Protein AF-A0A1F8PZ12-F1 (afdb_monomer_lite)

pLDDT: mean 85.6, std 15.32, range [39.22, 98.19]

Radius of gyration: 43.21 Å; chains: 1; bounding box: 75×28×135 Å

Foldseek 3Di:
DDKDFPAKWFWWWADPVQRDIDTLLDQADPPPRHGNDPPIDTAHDLATDGDPDPVVRVQLVLFWWWQAPPPRDTGGRPDQADPPPRDGRPPTDTFDWFDFRWFDDNDDFDWDADPPPRDIDGPPRQADPPPRDGPDDDDDDDDDDDDDDDDDDDDDDDDDDDDDCPPVVVVVVVVVVVVVVVVPPDDDDDDDDPDDDDDDDDDPDDFDWDKDKAFPVPDDPQKAWDDWDKDQPDKAQDDDPQWDKDKDGWTWIGSNSSMTTTMIRIIIRHITIITMITDTD

Structure (mmCIF, N/CA/C/O backbone):
data_AF-A0A1F8PZ12-F1
#
_entry.id   AF-A0A1F8PZ12-F1
#
loop_
_atom_site.group_PDB
_atom_site.id
_atom_site.type_symbol
_atom_site.label_atom_id
_atom_site.label_alt_id
_atom_site.label_comp_id
_atom_site.label_asym_id
_atom_site.label_entity_id
_atom_site.label_seq_id
_atom_site.pdbx_PDB_ins_code
_atom_site.Cartn_x
_atom_site.Cartn_y
_atom_site.Cartn_z
_atom_site.occupancy
_atom_site.B_iso_or_equiv
_atom_site.auth_seq_id
_atom_site.auth_comp_id
_atom_site.auth_asym_id
_atom_site.auth_atom_id
_atom_site.pdbx_PDB_model_num
ATOM 1 N N . MET A 1 1 ? 11.416 -8.643 -3.155 1.00 72.38 1 MET A N 1
ATOM 2 C CA . MET A 1 1 ? 11.282 -7.179 -3.280 1.00 72.38 1 MET A CA 1
ATOM 3 C C . MET A 1 1 ? 11.200 -6.597 -1.881 1.00 72.38 1 MET A C 1
ATOM 5 O O . MET A 1 1 ? 10.359 -7.069 -1.114 1.00 72.38 1 MET A O 1
ATOM 9 N N . PRO A 1 2 ? 12.067 -5.643 -1.515 1.00 88.12 2 PRO A N 1
ATOM 10 C CA . PRO A 1 2 ? 11.990 -4.951 -0.235 1.00 88.12 2 PRO A CA 1
ATOM 11 C C . PRO A 1 2 ? 10.654 -4.225 -0.080 1.00 88.12 2 PRO A C 1
ATOM 13 O O . PRO A 1 2 ? 10.160 -3.582 -1.010 1.00 88.12 2 PRO A O 1
ATOM 16 N N . LYS A 1 3 ? 10.095 -4.329 1.127 1.00 92.06 3 LYS A N 1
ATOM 17 C CA . LYS A 1 3 ? 8.880 -3.622 1.529 1.00 92.06 3 LYS A CA 1
ATOM 18 C C . LYS A 1 3 ? 9.246 -2.268 2.110 1.00 92.06 3 LYS A C 1
ATOM 20 O O . LYS A 1 3 ? 10.041 -2.188 3.043 1.00 92.06 3 LYS A O 1
ATOM 25 N N . GLU A 1 4 ? 8.631 -1.222 1.586 1.00 94.25 4 GLU A N 1
ATOM 26 C CA . GLU A 1 4 ? 8.730 0.134 2.110 1.00 94.25 4 GLU A CA 1
ATOM 27 C C . GLU A 1 4 ? 7.395 0.550 2.723 1.00 94.25 4 GLU A C 1
ATOM 29 O O . GLU A 1 4 ? 6.357 0.503 2.061 1.00 94.25 4 GLU A O 1
ATOM 34 N N . THR A 1 5 ? 7.427 0.990 3.978 1.00 96.88 5 THR A N 1
ATOM 35 C CA . THR A 1 5 ? 6.255 1.529 4.671 1.00 96.88 5 THR A CA 1
ATOM 36 C C . THR A 1 5 ? 6.036 2.987 4.276 1.00 96.88 5 THR A C 1
ATOM 38 O O . THR A 1 5 ? 6.878 3.845 4.535 1.00 96.88 5 THR A O 1
ATOM 41 N N . LEU A 1 6 ? 4.870 3.285 3.704 1.00 96.75 6 LEU A N 1
ATOM 42 C CA . LEU A 1 6 ? 4.424 4.644 3.386 1.00 96.75 6 LEU A CA 1
ATOM 43 C C . LEU A 1 6 ? 3.709 5.324 4.560 1.00 96.75 6 LEU A C 1
ATOM 45 O O . LEU A 1 6 ? 3.642 6.549 4.620 1.00 96.75 6 LEU A O 1
ATOM 49 N N . GLY A 1 7 ? 3.159 4.541 5.488 1.00 97.31 7 GLY A N 1
ATOM 50 C CA . GLY A 1 7 ? 2.482 5.044 6.678 1.00 97.31 7 GLY A CA 1
ATOM 51 C C . GLY A 1 7 ? 1.410 4.084 7.173 1.00 97.31 7 GLY A C 1
ATOM 52 O O . GLY A 1 7 ? 1.458 2.890 6.893 1.00 97.31 7 GLY A O 1
ATOM 53 N N . TYR A 1 8 ? 0.430 4.611 7.903 1.00 97.88 8 TYR A N 1
ATOM 54 C CA . TYR A 1 8 ? -0.673 3.826 8.458 1.00 97.88 8 TYR A CA 1
ATOM 55 C C . TYR A 1 8 ? -2.006 4.498 8.159 1.00 97.88 8 TYR A C 1
ATOM 57 O O . TYR A 1 8 ? -2.085 5.724 8.103 1.00 97.88 8 TYR A O 1
ATOM 65 N N . ILE A 1 9 ? -3.061 3.702 8.009 1.00 97.19 9 ILE A N 1
ATOM 66 C CA . ILE A 1 9 ? -4.441 4.183 7.879 1.00 97.19 9 ILE A CA 1
ATOM 67 C C . ILE A 1 9 ? -5.343 3.525 8.919 1.00 97.19 9 ILE A C 1
ATOM 69 O O . ILE A 1 9 ? -5.036 2.458 9.455 1.00 97.19 9 ILE A O 1
ATOM 73 N N . LYS A 1 10 ? -6.502 4.134 9.173 1.00 96.88 10 LYS A N 1
ATOM 74 C CA . LYS A 1 10 ? -7.595 3.470 9.891 1.00 96.88 10 LYS A CA 1
ATOM 75 C C . LYS A 1 10 ? -8.374 2.600 8.918 1.00 96.88 10 LYS A C 1
ATOM 77 O O . LYS A 1 10 ? -8.811 3.080 7.875 1.00 96.88 10 LYS A O 1
ATOM 82 N N . LEU A 1 11 ? -8.576 1.341 9.280 1.00 96.50 11 LEU A N 1
ATOM 83 C CA . LEU A 1 11 ? -9.565 0.499 8.619 1.00 96.50 11 LEU A CA 1
ATOM 84 C C . LEU A 1 11 ? -10.964 0.836 9.142 1.00 96.50 11 LEU A C 1
ATOM 86 O O . LEU A 1 11 ? -11.128 1.659 10.043 1.00 96.50 11 LEU A O 1
ATOM 90 N N . GLU A 1 12 ? -11.983 0.190 8.592 1.00 95.38 12 GLU A N 1
ATOM 91 C CA . GLU A 1 12 ? -13.358 0.257 9.077 1.00 95.38 12 GLU A CA 1
ATOM 92 C C . GLU A 1 12 ? -13.902 -1.146 9.360 1.00 95.38 12 GLU A C 1
ATOM 94 O O . GLU A 1 12 ? -13.388 -2.144 8.865 1.00 95.38 12 GLU A O 1
ATOM 99 N N . TRP A 1 13 ? -14.956 -1.239 10.164 1.00 94.38 13 TRP A N 1
ATOM 100 C CA . TRP A 1 13 ? -15.718 -2.472 10.344 1.00 94.38 13 TRP A CA 1
ATOM 101 C C . TRP A 1 13 ? -17.215 -2.193 10.310 1.00 94.38 13 TRP A C 1
ATOM 103 O O . TRP A 1 13 ? -17.709 -1.201 10.858 1.00 94.38 13 TRP A O 1
ATOM 113 N N . SER A 1 14 ? -17.952 -3.106 9.691 1.00 93.25 14 SER A N 1
ATOM 114 C CA . SER A 1 14 ? -19.403 -3.022 9.564 1.00 93.25 14 SER A CA 1
ATOM 115 C C . SER A 1 14 ? -20.089 -3.648 10.781 1.00 93.25 14 SER A C 1
ATOM 117 O O . SER A 1 14 ? -19.910 -4.828 11.077 1.00 93.25 14 SER A O 1
ATOM 119 N N . CYS A 1 15 ? -20.901 -2.872 11.505 1.00 93.38 15 CYS A N 1
ATOM 120 C CA . CYS A 1 15 ? -21.646 -3.388 12.652 1.00 93.38 15 CYS A CA 1
ATOM 121 C C . CYS A 1 15 ? -22.740 -4.362 12.188 1.00 93.38 15 CYS A C 1
ATOM 123 O O . CYS A 1 15 ? -23.658 -3.932 11.488 1.00 93.38 15 CYS A O 1
ATOM 125 N N . PRO A 1 16 ? -22.746 -5.636 12.623 1.00 92.25 16 PRO A N 1
ATOM 126 C CA . PRO A 1 16 ? -23.754 -6.595 12.165 1.00 92.25 16 PRO A CA 1
ATOM 127 C C . PRO A 1 16 ? -25.163 -6.283 12.685 1.00 92.25 16 PRO A C 1
ATOM 129 O O . PRO A 1 16 ? -26.144 -6.734 12.104 1.00 92.25 16 PRO A O 1
ATOM 132 N N . LYS A 1 17 ? -25.285 -5.496 13.765 1.00 92.56 17 LYS A N 1
ATOM 133 C CA . LYS A 1 17 ? -26.582 -5.145 14.360 1.00 92.56 17 LYS A CA 1
ATOM 134 C C . LYS A 1 17 ? -27.318 -4.065 13.568 1.00 92.56 17 LYS A C 1
ATOM 136 O O . LYS A 1 17 ? -28.526 -4.163 13.384 1.00 92.56 17 LYS A O 1
ATOM 141 N N . CYS A 1 18 ? -26.617 -3.015 13.136 1.00 90.06 18 CYS A N 1
ATOM 142 C CA . CYS A 1 18 ? -27.244 -1.854 12.492 1.00 90.06 18 CYS A CA 1
ATOM 143 C C . CYS A 1 18 ? -26.689 -1.521 11.101 1.00 90.06 18 CYS A C 1
ATOM 145 O O . CYS A 1 18 ? -27.257 -0.669 10.421 1.00 90.06 18 CYS A O 1
ATOM 147 N N . GLY A 1 19 ? -25.626 -2.186 10.646 1.00 87.81 19 GLY A N 1
ATOM 148 C CA . GLY A 1 19 ? -24.985 -1.966 9.345 1.00 87.81 19 GLY A CA 1
ATOM 149 C C . GLY A 1 19 ? -24.128 -0.701 9.250 1.00 87.81 19 GLY A C 1
ATOM 150 O O . GLY A 1 19 ? -23.630 -0.398 8.172 1.00 87.81 19 GLY A O 1
ATOM 151 N N . THR A 1 20 ? -23.964 0.052 10.341 1.00 90.06 20 THR A N 1
ATOM 152 C CA . THR A 1 20 ? -23.092 1.235 10.370 1.00 90.06 20 THR A CA 1
ATOM 153 C C . THR A 1 20 ? -21.633 0.806 10.270 1.00 90.06 20 THR A C 1
ATOM 155 O O . THR A 1 20 ? -21.211 -0.059 11.041 1.00 90.06 20 THR A O 1
ATOM 158 N N . ARG A 1 21 ? -20.867 1.429 9.368 1.00 91.62 21 ARG A N 1
ATOM 159 C CA . ARG A 1 21 ? -19.405 1.306 9.340 1.00 91.62 21 ARG A CA 1
ATOM 160 C C . ARG A 1 21 ? -18.803 2.187 10.427 1.00 91.62 21 ARG A C 1
ATOM 162 O O . ARG A 1 21 ? -19.224 3.328 10.603 1.00 91.62 21 ARG A O 1
ATOM 169 N N . ASN A 1 22 ? -17.867 1.642 11.187 1.00 94.06 22 ASN A N 1
ATOM 170 C CA . ASN A 1 22 ? -17.195 2.338 12.279 1.00 94.06 22 ASN A CA 1
ATOM 171 C C . ASN A 1 22 ? -15.686 2.282 12.040 1.00 94.06 22 ASN A C 1
ATOM 173 O O . ASN A 1 22 ? -15.220 1.311 11.440 1.00 94.06 22 ASN A O 1
ATOM 177 N N . PRO A 1 23 ? -14.913 3.257 12.542 1.00 95.75 23 PRO A N 1
ATOM 178 C CA . PRO A 1 23 ? -13.461 3.175 12.496 1.00 95.75 23 PRO A CA 1
ATOM 179 C C . PRO A 1 23 ? -12.959 1.894 13.176 1.00 95.75 23 PRO A C 1
ATOM 181 O O . PRO A 1 23 ? -13.462 1.488 14.221 1.00 95.75 23 PRO A O 1
ATOM 184 N N . GLY A 1 24 ? -11.947 1.260 12.595 1.00 95.31 24 GLY A N 1
ATOM 185 C CA . GLY A 1 24 ? -11.330 0.015 13.054 1.00 95.31 24 GLY A CA 1
ATOM 186 C C . GLY A 1 24 ? -10.911 0.011 14.531 1.00 9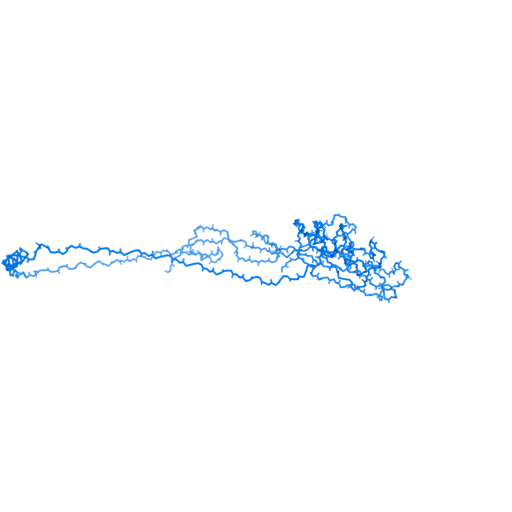5.31 24 GLY A C 1
ATOM 187 O O . GLY A 1 24 ? -11.182 -0.977 15.227 1.00 95.31 24 GLY A O 1
ATOM 188 N N . PRO A 1 25 ? -10.295 1.096 15.042 1.00 95.31 25 PRO A N 1
ATOM 189 C CA . PRO A 1 25 ? -9.904 1.192 16.448 1.00 95.31 25 PRO A CA 1
ATOM 190 C C . PRO A 1 25 ? -11.090 1.253 17.422 1.00 95.31 25 PRO A C 1
ATOM 192 O O . PRO A 1 25 ? -10.926 0.953 18.606 1.00 95.31 25 PRO A O 1
ATOM 195 N N . GLU A 1 26 ? -12.285 1.617 16.943 1.00 95.25 26 GLU A N 1
ATOM 196 C CA . GLU A 1 26 ? -13.486 1.662 17.772 1.00 95.25 26 GLU A CA 1
ATOM 197 C C . GLU A 1 26 ? -13.994 0.253 18.064 1.00 95.25 26 GLU A C 1
ATOM 199 O O . GLU A 1 26 ? -14.250 -0.550 17.167 1.00 95.25 26 GLU A O 1
ATOM 204 N N . LYS A 1 27 ? -14.183 -0.034 19.351 1.00 93.75 27 LYS A N 1
ATOM 205 C CA . LYS A 1 27 ? -14.627 -1.346 19.856 1.00 93.75 27 LYS A CA 1
ATOM 206 C C . LYS A 1 27 ? -16.133 -1.410 20.085 1.00 93.75 27 LYS A C 1
ATOM 208 O O . LYS A 1 27 ? -16.657 -2.452 20.468 1.00 93.75 27 LYS A O 1
ATOM 213 N N . THR A 1 28 ? -16.818 -0.297 19.857 1.00 95.00 28 THR A N 1
ATOM 214 C CA . THR A 1 28 ? -18.257 -0.141 20.029 1.00 95.00 28 THR A CA 1
ATOM 215 C C . THR A 1 28 ? -18.797 0.597 18.819 1.00 95.00 28 THR A C 1
ATOM 217 O O . THR A 1 28 ? -18.175 1.528 18.315 1.00 95.00 28 THR A O 1
ATOM 220 N N . CYS A 1 29 ? -19.961 0.183 18.331 1.00 95.88 29 CYS A N 1
ATOM 221 C CA . CYS A 1 29 ? -20.614 0.877 17.238 1.00 95.88 29 CYS A CA 1
ATOM 222 C C . CYS A 1 29 ? -21.040 2.280 17.685 1.00 95.88 29 CYS A C 1
ATOM 224 O O . CYS A 1 29 ? -21.844 2.420 18.607 1.00 95.88 29 CYS A O 1
ATOM 226 N N . LEU A 1 30 ? -20.572 3.302 16.969 1.00 95.75 30 LEU A N 1
ATOM 227 C CA . LEU A 1 30 ? -20.842 4.711 17.266 1.00 95.75 30 LEU A CA 1
ATOM 228 C C . LEU A 1 30 ? -22.314 5.099 17.053 1.00 95.75 30 LEU A C 1
ATOM 230 O O . LEU A 1 30 ? -22.762 6.117 17.567 1.00 95.75 30 LEU A O 1
ATOM 234 N N . SER A 1 31 ? -23.079 4.293 16.309 1.00 94.25 31 SER A N 1
ATOM 235 C CA . SER A 1 31 ? -24.493 4.563 16.029 1.00 94.25 31 SER A CA 1
ATOM 236 C C . SER A 1 31 ? -25.456 3.854 16.983 1.00 94.25 31 SER A C 1
ATOM 238 O O . SER A 1 31 ? -26.424 4.466 17.421 1.00 94.25 31 SER A O 1
ATOM 240 N N . CYS A 1 32 ? -25.225 2.577 17.311 1.00 95.12 32 CYS A N 1
ATOM 241 C CA . CYS A 1 32 ? -26.174 1.786 18.110 1.00 95.12 32 CYS A CA 1
ATOM 242 C C . CYS A 1 32 ? -25.639 1.318 19.471 1.00 95.12 32 CYS A C 1
ATOM 244 O O . CYS A 1 32 ? -26.352 0.617 20.191 1.00 95.12 32 CYS A O 1
ATOM 246 N N . GLY A 1 33 ? -24.385 1.637 19.806 1.00 95.12 33 GLY A N 1
ATOM 247 C CA . GLY A 1 33 ? -23.752 1.262 21.073 1.00 95.12 33 GLY A CA 1
ATOM 248 C C . GLY A 1 33 ? -23.451 -0.232 21.229 1.00 95.12 33 GLY A C 1
ATOM 249 O O . GLY A 1 33 ? -23.001 -0.653 22.290 1.00 95.12 33 GLY A O 1
ATOM 250 N N . ALA A 1 34 ? -23.704 -1.058 20.207 1.00 94.00 34 ALA A N 1
ATOM 251 C CA . ALA A 1 34 ? -23.389 -2.481 20.271 1.00 94.00 34 ALA A CA 1
ATOM 252 C C . ALA A 1 34 ? -21.867 -2.704 20.291 1.00 94.00 34 ALA A C 1
ATOM 254 O O . ALA A 1 34 ? -21.164 -2.046 19.516 1.00 94.00 34 ALA A O 1
ATOM 255 N N . PRO A 1 35 ? -21.352 -3.633 21.115 1.00 92.50 35 PRO A N 1
ATOM 256 C CA . PRO A 1 35 ? -19.938 -3.978 21.094 1.00 92.50 35 PRO A CA 1
ATOM 257 C C . PRO A 1 35 ? -19.559 -4.590 19.742 1.00 92.50 35 PRO A C 1
ATOM 259 O O . PRO A 1 35 ? -20.378 -5.231 19.077 1.00 92.50 35 PRO A O 1
ATOM 262 N N . GLN A 1 36 ? -18.312 -4.386 19.338 1.00 92.69 36 GLN A N 1
ATOM 263 C CA . GLN A 1 36 ? -17.732 -5.023 18.168 1.00 92.69 36 GLN A CA 1
ATOM 264 C C . GLN A 1 36 ? -17.620 -6.541 18.413 1.00 92.69 36 GLN A C 1
ATOM 266 O O . GLN A 1 36 ? -17.003 -6.946 19.399 1.00 92.69 36 GLN A O 1
ATOM 271 N N . PRO A 1 37 ? -18.196 -7.388 17.541 1.00 88.38 37 PRO A N 1
ATOM 272 C CA . PRO A 1 37 ? -18.003 -8.834 17.609 1.00 88.38 37 PRO A CA 1
ATOM 273 C C . PRO A 1 37 ? -16.538 -9.243 17.436 1.00 88.38 37 PRO A C 1
ATOM 275 O O . PRO A 1 37 ? -15.767 -8.574 16.753 1.00 88.38 37 PRO A O 1
ATOM 278 N N . GLU A 1 38 ? -16.174 -10.399 17.982 1.00 84.38 38 GLU A N 1
ATOM 279 C CA . GLU A 1 38 ? -14.816 -10.945 17.881 1.00 84.38 38 GLU A CA 1
ATOM 280 C C . GLU A 1 38 ? -14.395 -11.237 16.432 1.00 84.38 38 GLU A C 1
ATOM 282 O O . GLU A 1 38 ? -13.263 -10.977 16.041 1.00 84.38 38 GLU A O 1
ATOM 287 N N . ASN A 1 39 ? -15.318 -11.688 15.589 1.00 84.75 39 ASN A N 1
ATOM 288 C CA . ASN A 1 39 ? -15.042 -12.142 14.226 1.00 84.75 39 ASN A CA 1
ATOM 289 C C . ASN A 1 39 ? -15.316 -11.090 13.138 1.00 84.75 39 ASN A C 1
ATOM 291 O O . ASN A 1 39 ? -15.521 -11.451 11.978 1.00 84.75 39 ASN A O 1
ATOM 295 N N . VAL A 1 40 ? -15.368 -9.796 13.477 1.00 89.38 40 VAL A N 1
ATOM 296 C CA . VAL A 1 40 ? -15.476 -8.771 12.429 1.00 89.38 40 VAL A CA 1
ATOM 297 C C . VAL A 1 40 ? -14.231 -8.776 11.555 1.00 89.38 40 VAL A C 1
ATOM 299 O O . VAL A 1 40 ? -13.112 -8.905 12.053 1.00 89.38 40 VAL A O 1
ATOM 302 N N . VAL A 1 41 ? -14.435 -8.603 10.255 1.00 91.50 41 VAL A N 1
ATOM 303 C CA . VAL A 1 41 ? -13.360 -8.390 9.289 1.00 91.50 41 VAL A CA 1
ATOM 304 C C . VAL A 1 41 ? -13.169 -6.887 9.140 1.00 91.50 41 VAL A C 1
ATOM 306 O O . VAL A 1 41 ? -14.152 -6.154 9.006 1.00 91.50 41 VAL A O 1
ATOM 309 N N . PHE A 1 42 ? -11.921 -6.427 9.191 1.00 95.19 42 PHE A N 1
ATOM 310 C CA . PHE A 1 42 ? -11.616 -5.045 8.861 1.00 95.19 42 PHE A CA 1
ATOM 311 C C . PHE A 1 42 ? -11.604 -4.850 7.347 1.00 95.19 42 PHE A C 1
ATOM 313 O O . PHE A 1 42 ? -11.116 -5.677 6.580 1.00 95.19 42 PHE A O 1
ATOM 320 N N . GLU A 1 43 ? -12.174 -3.737 6.926 1.00 93.44 43 GLU A N 1
ATOM 321 C CA . GLU A 1 43 ? -12.399 -3.372 5.539 1.00 93.44 43 GLU A CA 1
ATOM 322 C C . GLU A 1 43 ? -11.690 -2.048 5.251 1.00 93.44 43 GLU A C 1
ATOM 324 O O . GLU A 1 43 ? -11.520 -1.212 6.143 1.00 93.44 43 GLU A O 1
ATOM 329 N N . GLN A 1 44 ? -11.322 -1.807 3.991 1.00 91.25 44 GLN A N 1
ATOM 330 C CA . GLN A 1 44 ? -10.783 -0.503 3.613 1.00 91.25 44 GLN A CA 1
ATOM 331 C C . GLN A 1 44 ? -11.832 0.606 3.823 1.00 91.25 44 GLN A C 1
ATOM 333 O O . GLN A 1 44 ? -13.022 0.408 3.523 1.00 91.25 44 GLN A O 1
ATOM 338 N N . PRO A 1 45 ? -11.425 1.784 4.324 1.00 90.75 45 PRO A N 1
ATOM 339 C CA . PRO A 1 45 ? -12.309 2.936 4.367 1.00 90.75 45 PRO A CA 1
ATOM 340 C C . PRO A 1 45 ? -12.620 3.403 2.941 1.00 90.75 45 PRO A C 1
ATOM 342 O O . PRO A 1 45 ? -11.872 3.130 2.002 1.00 90.75 45 PRO A O 1
ATOM 345 N N . GLY A 1 46 ? -13.733 4.122 2.770 1.00 84.62 46 GLY A N 1
ATOM 346 C CA . GLY A 1 46 ? -14.062 4.702 1.462 1.00 84.62 46 GLY A CA 1
ATOM 347 C C . GLY A 1 46 ? -12.985 5.686 0.994 1.00 84.62 46 GLY A C 1
ATOM 348 O O . GLY A 1 46 ? -12.586 5.657 -0.165 1.00 84.62 46 GLY A O 1
ATOM 349 N N . GLN A 1 47 ? -12.485 6.509 1.918 1.00 87.75 47 GLN A N 1
ATOM 350 C CA . GLN A 1 47 ? -11.361 7.413 1.707 1.00 87.75 47 GLN A CA 1
ATOM 351 C C . GLN A 1 47 ? -10.181 6.961 2.566 1.00 87.75 47 GLN A C 1
ATOM 353 O O . GLN A 1 47 ? -10.301 6.859 3.786 1.00 87.75 47 GLN A O 1
ATOM 358 N N . GLN A 1 48 ? -9.040 6.709 1.932 1.00 91.94 48 GLN A N 1
ATOM 359 C CA . GLN A 1 48 ? -7.833 6.256 2.613 1.00 91.94 48 GLN A CA 1
ATOM 360 C C . GLN A 1 48 ? -6.950 7.471 2.897 1.00 91.94 48 GLN A C 1
ATOM 362 O O . GLN A 1 48 ? -6.439 8.106 1.978 1.00 91.94 48 GLN A O 1
ATOM 367 N N . VAL A 1 49 ? -6.826 7.829 4.174 1.00 93.25 49 VAL A N 1
ATOM 368 C CA . VAL A 1 49 ? -6.037 8.980 4.628 1.00 93.25 49 VAL A CA 1
ATOM 369 C C . VAL A 1 49 ? -4.951 8.471 5.558 1.00 93.25 49 VAL A C 1
ATOM 371 O O . VAL A 1 49 ? -5.259 7.775 6.529 1.00 93.25 49 VAL A O 1
ATOM 374 N N . LEU A 1 50 ? -3.697 8.809 5.248 1.00 96.50 50 LEU A N 1
ATOM 375 C CA . LEU A 1 50 ? -2.569 8.505 6.123 1.00 96.50 50 LEU A CA 1
ATOM 376 C C . LEU A 1 50 ? -2.741 9.224 7.458 1.00 96.50 50 LEU A C 1
ATOM 378 O O . LEU A 1 50 ? -3.115 10.393 7.521 1.00 96.50 50 LEU A O 1
ATOM 382 N N . ILE A 1 51 ? -2.474 8.496 8.530 1.00 96.75 51 ILE A N 1
ATOM 383 C CA . ILE A 1 51 ? -2.509 9.013 9.888 1.00 96.75 51 ILE A CA 1
ATOM 384 C C . ILE A 1 51 ? -1.291 9.910 10.096 1.00 96.75 51 ILE A C 1
ATOM 386 O O . ILE A 1 51 ? -0.160 9.480 9.891 1.00 96.75 51 ILE A O 1
ATOM 390 N N . GLU A 1 52 ? -1.533 11.133 10.559 1.00 97.00 52 GLU A N 1
ATOM 391 C CA . GLU A 1 52 ? -0.481 12.085 10.941 1.00 97.00 52 GLU A CA 1
ATOM 392 C C . GLU A 1 52 ? -0.232 12.097 12.461 1.00 97.00 52 GLU A C 1
ATOM 394 O O . GLU A 1 52 ? 0.834 12.503 12.921 1.00 97.00 52 GLU A O 1
ATOM 399 N N . ASP A 1 53 ? -1.202 11.639 13.263 1.00 97.38 53 ASP A N 1
ATOM 400 C CA . ASP A 1 53 ? -1.082 11.607 14.722 1.00 97.38 53 ASP A CA 1
ATOM 401 C C . ASP A 1 53 ? -0.120 10.501 15.182 1.00 97.38 53 ASP A C 1
ATOM 403 O O . ASP A 1 53 ? -0.369 9.304 15.016 1.00 97.38 53 ASP A O 1
ATOM 407 N N . GLN A 1 54 ? 0.973 10.910 15.828 1.00 96.69 54 GLN A N 1
ATOM 408 C CA . GLN A 1 54 ? 2.029 10.002 16.269 1.00 96.69 54 GLN A CA 1
ATOM 409 C C . GLN A 1 54 ? 1.546 8.945 17.277 1.00 96.69 54 GLN A C 1
ATOM 411 O O . GLN A 1 54 ? 2.028 7.814 17.252 1.00 96.69 54 GLN A O 1
ATOM 416 N N . LYS A 1 55 ? 0.576 9.267 18.144 1.00 95.94 55 LYS A N 1
ATOM 417 C CA . LYS A 1 55 ? 0.050 8.305 19.126 1.00 95.94 55 LYS A CA 1
ATOM 418 C C . LYS A 1 55 ? -0.799 7.241 18.446 1.00 95.94 55 LYS A C 1
ATOM 420 O O . LYS A 1 55 ? -0.840 6.100 18.901 1.00 95.94 55 LYS A O 1
ATOM 425 N N . GLU A 1 56 ? -1.511 7.595 17.383 1.00 95.19 56 GLU A N 1
ATOM 426 C CA . GLU A 1 56 ? -2.227 6.622 16.560 1.00 95.19 56 GLU A CA 1
ATOM 427 C C . GLU A 1 56 ? -1.274 5.747 15.744 1.00 95.19 56 GLU A C 1
ATOM 429 O O . GLU A 1 56 ? -1.488 4.538 15.684 1.00 95.19 56 GLU A O 1
ATOM 434 N N . ILE A 1 57 ? -0.185 6.309 15.213 1.00 96.56 57 ILE A N 1
ATOM 435 C CA . ILE A 1 57 ? 0.875 5.530 14.551 1.00 96.56 57 ILE A CA 1
ATOM 436 C C . ILE A 1 57 ? 1.499 4.520 15.524 1.00 96.56 57 ILE A C 1
ATOM 438 O O . ILE A 1 57 ? 1.693 3.360 15.171 1.00 96.56 57 ILE A O 1
ATOM 442 N N . GLU A 1 58 ? 1.784 4.918 16.765 1.00 96.00 58 GLU A N 1
ATOM 443 C CA . GLU A 1 58 ? 2.303 4.006 17.794 1.00 96.00 58 GLU A CA 1
ATOM 444 C C . GLU A 1 58 ? 1.319 2.878 18.126 1.00 96.00 58 GLU A C 1
ATOM 446 O O . GLU A 1 58 ? 1.731 1.731 18.292 1.00 96.00 58 GLU A O 1
ATOM 451 N N . LYS A 1 59 ? 0.014 3.174 18.171 1.00 94.31 59 LYS A N 1
ATOM 452 C CA . LYS A 1 59 ? -1.023 2.145 18.343 1.00 94.31 59 LYS A CA 1
ATOM 453 C C . LYS A 1 59 ? -1.081 1.186 17.159 1.00 94.31 59 LYS A C 1
ATOM 455 O O . LYS A 1 59 ? -1.250 -0.007 17.382 1.00 94.31 59 LYS A O 1
ATOM 460 N N . ALA A 1 60 ? -0.934 1.686 15.932 1.00 95.62 60 ALA A N 1
ATOM 461 C CA . ALA A 1 60 ? -0.875 0.844 14.743 1.00 95.62 60 ALA A CA 1
ATOM 462 C C . ALA A 1 60 ? 0.343 -0.095 14.801 1.00 95.62 60 ALA A C 1
ATOM 464 O O . ALA A 1 60 ? 0.191 -1.305 14.674 1.00 95.62 60 ALA A O 1
ATOM 465 N N . LYS A 1 61 ? 1.522 0.449 15.133 1.00 96.12 61 LYS A N 1
ATOM 466 C CA . LYS A 1 61 ? 2.784 -0.300 15.289 1.00 96.12 61 LYS A CA 1
ATOM 467 C C . LYS A 1 61 ? 2.791 -1.306 16.436 1.00 96.12 61 LYS A C 1
ATOM 469 O O . LYS A 1 61 ? 3.609 -2.220 16.435 1.00 96.12 61 LYS A O 1
ATOM 474 N N . ALA A 1 62 ? 1.917 -1.144 17.430 1.00 95.31 62 ALA A N 1
ATOM 475 C CA . ALA A 1 62 ? 1.798 -2.108 18.519 1.00 95.31 62 ALA A CA 1
ATOM 476 C C . ALA A 1 62 ? 1.311 -3.488 18.023 1.00 95.31 62 ALA A C 1
ATOM 478 O O . ALA A 1 62 ? 1.515 -4.490 18.71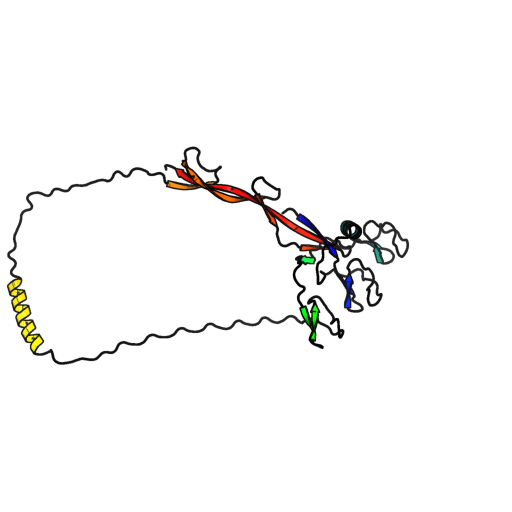5 1.00 95.31 62 ALA A O 1
ATOM 479 N N . GLY A 1 63 ? 0.713 -3.544 16.825 1.00 93.50 63 GLY A N 1
ATOM 480 C CA . GLY A 1 63 ? 0.263 -4.762 16.161 1.00 93.50 63 GLY A CA 1
ATOM 481 C C . GLY A 1 63 ? -1.084 -5.255 16.681 1.00 93.50 63 GLY A C 1
ATOM 482 O O . GLY A 1 63 ? -1.889 -4.485 17.207 1.00 93.50 63 GLY A O 1
ATOM 483 N N . ALA A 1 64 ? -1.329 -6.559 16.550 1.00 95.94 64 ALA A N 1
ATOM 484 C CA . ALA A 1 64 ? -2.650 -7.135 16.769 1.00 95.94 64 ALA A CA 1
ATOM 485 C C . ALA A 1 64 ? -3.153 -7.000 18.208 1.00 95.94 64 ALA A C 1
ATOM 487 O O . ALA A 1 64 ? -2.479 -7.403 19.174 1.00 95.94 64 ALA A O 1
ATOM 488 N N . ASP A 1 65 ? -4.389 -6.515 18.317 1.00 95.56 65 ASP A N 1
ATOM 489 C CA . ASP A 1 65 ? -5.150 -6.472 19.558 1.00 95.56 65 ASP A CA 1
ATOM 490 C C . ASP A 1 65 ? -5.397 -7.876 20.117 1.00 95.56 65 ASP A C 1
ATOM 492 O O . ASP A 1 65 ? -5.356 -8.881 19.405 1.00 95.56 65 ASP A O 1
ATOM 496 N N . ILE A 1 66 ? -5.693 -7.938 21.413 1.00 95.38 66 ILE A N 1
ATOM 497 C CA . ILE A 1 66 ? -5.914 -9.183 22.144 1.00 95.38 66 ILE A CA 1
ATOM 498 C C . ILE A 1 66 ? -7.326 -9.248 22.724 1.00 95.38 66 ILE A C 1
ATOM 500 O O . ILE A 1 66 ? -7.775 -8.353 23.447 1.00 95.38 66 ILE A O 1
ATOM 504 N N . HIS A 1 67 ? -8.040 -10.324 22.415 1.00 94.62 67 HIS A N 1
ATOM 505 C CA . HIS A 1 67 ? -9.310 -10.663 23.038 1.00 94.62 67 HIS A CA 1
ATOM 506 C C . HIS A 1 67 ? -9.056 -11.346 24.378 1.00 94.62 67 HIS A C 1
ATOM 508 O O . HIS A 1 67 ? -8.303 -12.315 24.473 1.00 94.62 67 HIS A O 1
ATOM 514 N N . CYS A 1 68 ? -9.670 -10.824 25.437 1.00 94.75 68 CYS A N 1
ATOM 515 C CA . CYS A 1 68 ? -9.568 -11.405 26.768 1.00 94.75 68 CYS A CA 1
ATOM 516 C C . CYS A 1 68 ? -10.190 -12.808 26.780 1.00 94.75 68 CYS A C 1
ATOM 518 O O . CYS A 1 68 ? -11.373 -12.949 26.490 1.00 94.75 68 CYS A O 1
ATOM 520 N N . GLY A 1 69 ? -9.436 -13.828 27.196 1.00 92.81 69 GLY A N 1
ATOM 521 C CA . GLY A 1 69 ? -9.945 -15.204 27.271 1.00 92.81 69 GLY A CA 1
ATOM 522 C C . GLY A 1 69 ? -11.043 -15.421 28.323 1.00 92.81 69 GLY A C 1
ATOM 523 O O . GLY A 1 69 ? -11.712 -16.447 28.297 1.00 92.81 69 GLY A O 1
ATOM 524 N N . PHE A 1 70 ? -11.242 -14.472 29.247 1.00 94.12 70 PHE A N 1
ATOM 525 C CA . PHE A 1 70 ? -12.276 -14.560 30.283 1.00 94.12 70 PHE A CA 1
ATOM 526 C C . PHE A 1 70 ? -13.595 -13.894 29.870 1.00 94.12 70 PHE A C 1
ATOM 528 O O . PHE A 1 70 ? -14.653 -14.502 29.991 1.00 94.12 70 PHE A O 1
ATOM 535 N N . CYS A 1 71 ? -13.548 -12.645 29.390 1.00 93.00 71 CYS A N 1
ATOM 536 C CA . CYS A 1 71 ? -14.753 -11.873 29.058 1.00 93.00 71 CYS A CA 1
ATOM 537 C C . CYS A 1 71 ? -14.908 -11.520 27.568 1.00 93.00 71 CYS A C 1
ATOM 539 O O . CYS A 1 71 ? -15.868 -10.845 27.209 1.00 93.00 71 CYS A O 1
ATOM 541 N N . GLY A 1 72 ? -13.962 -11.903 26.706 1.00 90.94 72 GLY A N 1
ATOM 542 C CA . GLY A 1 72 ? -13.983 -11.633 25.260 1.00 90.94 72 GLY A CA 1
ATOM 543 C C . GLY A 1 72 ? -13.638 -10.195 24.850 1.00 90.94 72 GLY A C 1
ATOM 544 O O . GLY A 1 72 ? -13.434 -9.923 23.665 1.00 90.94 72 GLY A O 1
ATOM 545 N N . THR A 1 73 ? -13.529 -9.257 25.801 1.00 93.19 73 THR A N 1
ATOM 546 C CA . THR A 1 73 ? -13.240 -7.848 25.488 1.00 93.19 73 THR A CA 1
ATOM 547 C C . THR A 1 73 ? -11.931 -7.698 24.725 1.00 93.19 73 THR A C 1
ATOM 549 O O . THR A 1 73 ? -10.903 -8.256 25.109 1.00 93.19 73 THR A O 1
ATOM 552 N N . ARG A 1 74 ? -11.971 -6.889 23.664 1.00 94.81 74 ARG A N 1
ATOM 553 C CA . ARG A 1 74 ? -10.820 -6.519 22.841 1.00 94.81 74 ARG A CA 1
ATOM 554 C C . ARG A 1 74 ? -9.960 -5.463 23.543 1.00 94.81 74 ARG A C 1
ATOM 556 O O . ARG A 1 74 ? -10.438 -4.381 23.894 1.00 94.81 74 ARG A O 1
ATOM 563 N N . ASN A 1 75 ? -8.673 -5.732 23.707 1.00 95.06 75 ASN A N 1
ATOM 564 C CA . ASN A 1 75 ? -7.705 -4.845 24.354 1.00 95.06 75 ASN A CA 1
ATOM 565 C C . ASN A 1 75 ? -6.570 -4.502 23.380 1.00 95.06 75 ASN A C 1
ATOM 567 O O . ASN A 1 75 ? -6.246 -5.337 22.537 1.00 95.06 75 ASN A O 1
ATOM 571 N N . PRO A 1 76 ? -5.965 -3.303 23.490 1.00 95.31 76 PRO A N 1
ATOM 572 C CA . PRO A 1 76 ? -4.830 -2.935 22.656 1.00 95.31 76 PRO A CA 1
ATOM 573 C C . PRO A 1 76 ? -3.667 -3.909 22.828 1.00 95.31 76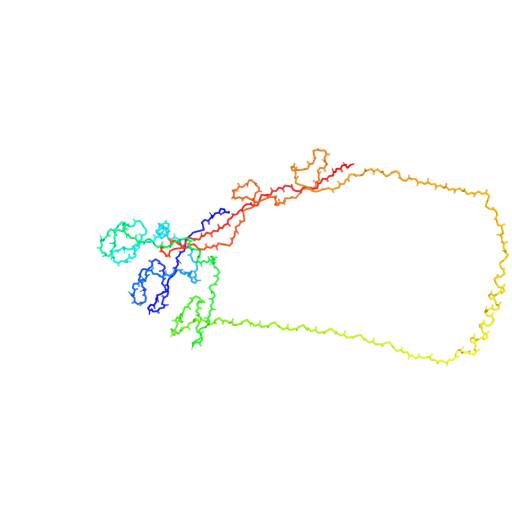 PRO A C 1
ATOM 575 O O . PRO A 1 76 ? -3.436 -4.421 23.933 1.00 95.31 76 PRO A O 1
ATOM 578 N N . ALA A 1 77 ? -2.906 -4.113 21.760 1.00 94.25 77 ALA A N 1
ATOM 579 C CA . ALA A 1 77 ? -1.654 -4.848 21.823 1.00 94.25 77 ALA A CA 1
ATOM 580 C C . ALA A 1 77 ? -0.726 -4.332 22.944 1.00 94.25 77 ALA A C 1
ATOM 582 O O . ALA A 1 77 ? -0.640 -3.135 23.211 1.00 94.25 77 ALA A O 1
ATOM 583 N N . GLY A 1 78 ? -0.050 -5.254 23.636 1.00 91.12 78 GLY A N 1
ATOM 584 C CA . GLY A 1 78 ? 0.876 -4.933 24.733 1.00 91.12 78 GLY A CA 1
ATOM 585 C C . GLY A 1 78 ? 0.215 -4.705 26.100 1.00 91.12 78 GLY A C 1
ATOM 586 O O . GLY A 1 78 ? 0.913 -4.614 27.110 1.00 91.12 78 GLY A O 1
ATOM 587 N N . THR A 1 79 ? -1.119 -4.673 26.171 1.00 93.81 79 THR A N 1
ATOM 588 C CA . THR A 1 79 ? -1.843 -4.589 27.448 1.00 93.81 79 THR A CA 1
ATOM 589 C C . THR A 1 79 ? -1.744 -5.915 28.209 1.00 93.81 79 THR A C 1
ATOM 591 O O . THR A 1 79 ? -1.994 -6.971 27.634 1.00 93.81 79 THR A O 1
ATOM 594 N N . LYS A 1 80 ? -1.424 -5.865 29.510 1.00 95.38 80 LYS A N 1
ATOM 595 C CA . LYS A 1 80 ? -1.343 -7.060 30.378 1.00 95.38 80 LYS A CA 1
ATOM 596 C C . LYS A 1 80 ? -2.648 -7.391 31.101 1.00 95.38 80 LYS A C 1
ATOM 598 O O . LYS A 1 80 ? -2.919 -8.549 31.373 1.00 95.38 80 LYS A O 1
ATOM 603 N N . ILE A 1 81 ? -3.459 -6.379 31.407 1.00 97.19 81 ILE A N 1
ATOM 604 C CA . ILE A 1 81 ? -4.686 -6.519 32.199 1.00 97.19 81 ILE A CA 1
ATOM 605 C C . ILE A 1 81 ? -5.886 -6.061 31.377 1.00 97.19 81 ILE A C 1
ATOM 607 O O . ILE A 1 81 ? -5.861 -4.993 30.768 1.00 97.19 81 ILE A O 1
ATOM 611 N N . CYS A 1 82 ? -6.955 -6.853 31.372 1.00 96.44 82 CYS A N 1
ATOM 612 C CA . CYS A 1 82 ? -8.176 -6.523 30.658 1.00 96.44 82 CYS A CA 1
ATOM 613 C C . CYS A 1 82 ? -8.816 -5.256 31.232 1.00 96.44 82 CYS A C 1
ATOM 615 O O . CYS A 1 82 ? -9.159 -5.206 32.414 1.00 96.44 82 CYS A O 1
ATOM 617 N N . SER A 1 83 ? -9.077 -4.271 30.371 1.00 95.25 83 SER A N 1
ATOM 618 C CA . SER A 1 83 ? -9.661 -2.988 30.775 1.00 95.25 83 SER A CA 1
ATOM 619 C C . SER A 1 83 ? -11.104 -3.087 31.282 1.00 95.25 83 SER A C 1
ATOM 621 O O . SER A 1 83 ? -11.604 -2.130 31.862 1.00 95.25 83 SER A O 1
ATOM 623 N N . GLN A 1 84 ? -11.796 -4.205 31.033 1.00 94.50 84 GLN A N 1
ATOM 624 C CA . GLN A 1 84 ? -13.188 -4.402 31.444 1.00 94.50 84 GLN A CA 1
ATOM 625 C C . GLN A 1 84 ? -13.315 -5.249 32.717 1.00 94.50 84 GLN A C 1
ATOM 627 O O . GLN A 1 84 ? -14.037 -4.861 33.628 1.00 94.50 84 GLN A O 1
ATOM 632 N N . CYS A 1 85 ? -12.662 -6.414 32.777 1.00 95.75 85 CYS A N 1
ATOM 633 C CA . CYS A 1 85 ? -12.851 -7.368 33.878 1.00 95.75 85 CYS A CA 1
ATOM 634 C C . CYS A 1 85 ? -11.650 -7.490 34.826 1.00 95.75 85 CYS A C 1
ATOM 636 O O . CYS A 1 85 ? -11.742 -8.205 35.818 1.00 95.75 85 CYS A O 1
ATOM 638 N N . GLY A 1 86 ? -10.521 -6.839 34.526 1.00 95.69 86 GLY A N 1
ATOM 639 C CA . GLY A 1 86 ? -9.303 -6.927 35.336 1.00 95.69 86 GLY A CA 1
ATOM 640 C C . GLY A 1 86 ? -8.558 -8.265 35.244 1.00 95.69 86 GLY A C 1
ATOM 641 O O . GLY A 1 86 ? -7.554 -8.437 35.928 1.00 95.69 86 GLY A O 1
ATOM 642 N N . ALA A 1 87 ? -9.017 -9.207 34.413 1.00 95.94 87 ALA A N 1
ATOM 643 C CA . ALA A 1 87 ? -8.322 -10.472 34.195 1.00 95.94 87 ALA A CA 1
ATOM 644 C C . ALA A 1 87 ? -7.001 -10.273 33.440 1.00 95.94 87 ALA A C 1
ATOM 646 O O . ALA A 1 87 ? -6.863 -9.350 32.633 1.00 95.94 87 ALA A O 1
ATOM 647 N N . ASP A 1 88 ? -6.062 -11.184 33.667 1.00 96.25 88 ASP A N 1
ATOM 648 C CA . ASP A 1 88 ? -4.807 -11.248 32.927 1.00 96.25 88 ASP A CA 1
ATOM 649 C C . ASP A 1 88 ? -5.053 -11.586 31.442 1.00 96.25 88 ASP A C 1
ATOM 651 O O . ASP A 1 88 ? -5.882 -12.440 31.106 1.00 96.25 88 ASP A O 1
ATOM 655 N N . LEU A 1 89 ? -4.350 -10.888 30.551 1.00 94.75 89 LEU A N 1
ATOM 656 C CA . LEU A 1 89 ? -4.422 -11.057 29.103 1.00 94.75 89 LEU A CA 1
ATOM 657 C C . LEU A 1 89 ? -3.396 -12.051 28.552 1.00 94.75 89 LEU A C 1
ATOM 659 O O . LEU A 1 89 ? -3.465 -12.353 27.366 1.00 94.75 89 LEU A O 1
ATOM 663 N N . GLU A 1 90 ? -2.510 -12.629 29.367 1.00 91.00 90 GLU A N 1
ATOM 664 C CA . GLU A 1 90 ? -1.602 -13.706 28.938 1.00 91.00 90 GLU A CA 1
ATOM 665 C C . GLU A 1 90 ? -2.354 -14.901 28.328 1.00 91.00 90 GLU A C 1
ATOM 667 O O . GLU A 1 90 ? -1.863 -15.540 27.401 1.00 91.00 90 GLU A O 1
ATOM 672 N N . LYS A 1 91 ? -3.575 -15.175 28.807 1.00 87.00 91 LYS A N 1
ATOM 673 C 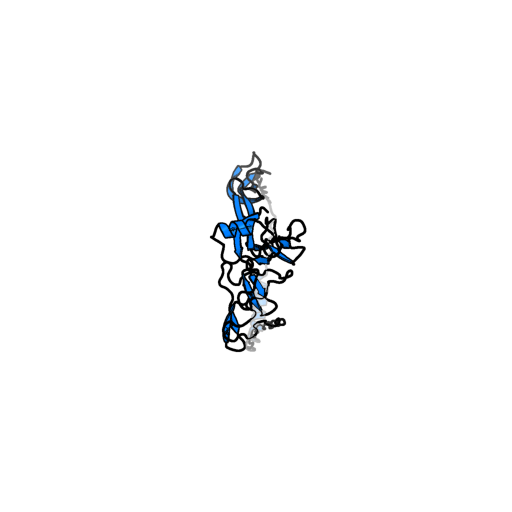CA . LYS A 1 91 ? -4.469 -16.221 28.271 1.00 87.00 91 LYS A CA 1
ATOM 674 C C . LYS A 1 91 ? -5.429 -15.714 27.188 1.00 87.00 91 LYS A C 1
ATOM 676 O O . LYS A 1 91 ? -6.407 -16.388 26.869 1.00 87.00 91 LYS A O 1
ATOM 681 N N . GLY A 1 92 ? -5.224 -14.498 26.692 1.00 91.25 92 GLY A N 1
ATOM 682 C CA . GLY A 1 92 ? -6.024 -13.919 25.622 1.00 91.25 92 GLY A CA 1
ATOM 683 C C . GLY A 1 92 ? -5.622 -14.428 24.240 1.00 91.25 92 GLY A C 1
ATOM 684 O O . GLY A 1 92 ? -4.514 -14.917 24.034 1.00 91.25 92 GLY A O 1
ATOM 685 N N . THR A 1 93 ? -6.522 -14.266 23.275 1.00 94.19 93 THR A N 1
ATOM 686 C CA . THR A 1 93 ? -6.280 -14.633 21.873 1.00 94.19 93 THR A CA 1
ATOM 687 C C . THR A 1 93 ? -6.005 -13.374 21.067 1.00 94.19 93 THR A C 1
ATOM 689 O O . THR A 1 93 ? -6.815 -12.445 21.072 1.00 94.19 93 THR A O 1
ATOM 692 N N . ARG A 1 94 ? -4.856 -13.306 20.388 1.00 94.12 94 ARG A N 1
ATOM 693 C CA . ARG A 1 94 ? -4.558 -12.175 19.498 1.00 94.12 94 ARG A CA 1
ATOM 694 C C . ARG A 1 94 ? -5.383 -12.280 18.225 1.00 94.12 94 ARG A C 1
ATOM 696 O O . ARG A 1 94 ? -5.606 -13.378 17.723 1.00 94.12 94 ARG A O 1
ATOM 703 N N . ARG A 1 95 ? -5.820 -11.135 17.708 1.00 94.00 95 ARG A N 1
ATOM 704 C CA . ARG A 1 95 ? -6.458 -11.064 16.394 1.00 94.00 95 ARG A CA 1
ATOM 705 C C . ARG A 1 95 ? -5.468 -11.465 15.303 1.00 94.00 95 ARG A C 1
ATOM 707 O O . ARG A 1 95 ? -4.258 -11.304 15.460 1.00 94.00 95 ARG A O 1
ATOM 714 N N . GLU A 1 96 ? -6.001 -11.975 14.201 1.00 93.25 96 GLU A N 1
ATOM 715 C CA . GLU A 1 96 ? -5.219 -12.187 12.986 1.00 93.25 96 GLU A CA 1
ATOM 716 C C . GLU A 1 96 ? -4.720 -10.841 12.441 1.00 93.25 96 GLU A C 1
ATOM 718 O O . GLU A 1 96 ? -5.407 -9.823 12.550 1.00 93.25 96 GLU A O 1
ATOM 723 N N . ALA A 1 97 ? -3.517 -10.852 11.872 1.00 94.69 97 ALA A N 1
ATOM 724 C CA . ALA A 1 97 ? -2.861 -9.707 11.251 1.00 94.69 97 ALA A CA 1
ATOM 725 C C . ALA A 1 97 ? -2.029 -10.180 10.049 1.00 94.69 97 ALA A C 1
ATOM 727 O O . ALA A 1 97 ? -1.826 -11.380 9.852 1.00 94.69 97 ALA A O 1
ATOM 728 N N . GLY A 1 98 ? -1.553 -9.242 9.233 1.00 94.12 98 GLY A N 1
ATOM 729 C CA . GLY A 1 98 ? -0.744 -9.505 8.042 1.00 94.12 98 GLY A CA 1
ATOM 730 C C . GLY A 1 98 ? -1.557 -9.774 6.772 1.00 94.12 98 GLY A C 1
ATOM 731 O O . GLY A 1 98 ? -0.982 -10.010 5.709 1.00 94.12 98 GLY A O 1
ATOM 732 N N . LYS A 1 99 ? -2.892 -9.736 6.843 1.00 95.00 99 LYS A N 1
ATOM 733 C CA . LYS A 1 99 ? -3.748 -9.933 5.669 1.00 95.00 99 LYS A CA 1
ATOM 734 C C . LYS A 1 99 ? -3.773 -8.669 4.812 1.00 95.00 99 LYS A C 1
ATOM 736 O O . LYS A 1 99 ? -4.064 -7.584 5.307 1.00 95.00 99 LYS A O 1
ATOM 741 N N . ILE A 1 100 ? -3.547 -8.822 3.509 1.00 96.44 100 ILE A N 1
ATOM 742 C CA . ILE A 1 100 ? -3.731 -7.736 2.540 1.00 96.44 100 ILE A CA 1
ATOM 743 C C . ILE A 1 100 ? -5.229 -7.424 2.431 1.00 96.44 100 ILE A C 1
ATOM 745 O O . ILE A 1 100 ? -6.025 -8.296 2.075 1.00 96.44 100 ILE A O 1
ATOM 749 N N . VAL A 1 101 ? -5.612 -6.186 2.746 1.00 93.69 101 VAL A N 1
ATOM 750 C CA . VAL A 1 101 ? -7.009 -5.722 2.693 1.00 93.69 101 VAL A CA 1
ATOM 751 C C . VAL A 1 101 ? -7.361 -5.230 1.288 1.00 93.69 101 VAL A C 1
ATOM 753 O O . VAL A 1 101 ? -8.473 -5.454 0.815 1.00 93.69 101 VAL A O 1
ATOM 756 N N . GLY A 1 102 ? -6.409 -4.590 0.602 1.00 92.56 102 GLY A N 1
ATOM 757 C CA . GLY A 1 102 ? -6.560 -4.153 -0.785 1.00 92.56 102 GLY A CA 1
ATOM 758 C C . GLY A 1 102 ? -5.490 -3.152 -1.220 1.00 92.56 102 GLY A C 1
ATOM 759 O O . GLY A 1 102 ? -4.585 -2.817 -0.456 1.00 92.56 102 GLY A O 1
ATOM 760 N N . ALA A 1 103 ? -5.615 -2.644 -2.447 1.00 93.81 103 ALA A N 1
ATOM 761 C CA . ALA A 1 103 ? -4.750 -1.585 -2.962 1.00 93.81 103 ALA A CA 1
ATOM 762 C C . ALA A 1 103 ? -4.984 -0.262 -2.213 1.00 93.81 103 ALA A C 1
ATOM 764 O O . ALA A 1 103 ? -6.122 0.088 -1.883 1.00 93.81 103 ALA A O 1
ATOM 765 N N . TYR A 1 104 ? -3.911 0.477 -1.958 1.00 95.00 104 TYR A N 1
ATOM 766 C CA . TYR A 1 104 ? -3.972 1.815 -1.395 1.00 95.00 104 TYR A CA 1
ATOM 767 C C . TYR A 1 104 ? -4.199 2.835 -2.508 1.00 95.00 104 TYR A C 1
ATOM 769 O O . TYR A 1 104 ? -3.520 2.824 -3.536 1.00 95.00 104 TYR A O 1
ATOM 777 N N . SER A 1 105 ? -5.171 3.724 -2.314 1.00 89.56 105 SER A N 1
ATOM 778 C CA . SER A 1 105 ? -5.479 4.775 -3.279 1.00 89.56 105 SER A CA 1
ATOM 779 C C . SER A 1 105 ? -5.881 6.064 -2.582 1.00 89.56 105 SER A C 1
ATOM 781 O O . SER A 1 105 ? -6.749 6.074 -1.713 1.00 89.56 105 SER A O 1
ATOM 783 N N . THR A 1 106 ? -5.281 7.163 -3.032 1.00 84.38 106 THR A N 1
ATOM 784 C CA . THR A 1 106 ? -5.652 8.538 -2.669 1.00 84.38 106 THR A CA 1
ATOM 785 C C . THR A 1 106 ? -6.651 9.151 -3.655 1.00 84.38 106 THR A C 1
ATOM 787 O O . THR A 1 106 ? -6.988 10.331 -3.551 1.00 84.38 106 THR A O 1
ATOM 790 N N . GLY A 1 107 ? -7.111 8.369 -4.638 1.00 79.56 107 GLY A N 1
ATOM 791 C CA . GLY A 1 107 ? -8.041 8.822 -5.664 1.00 79.56 107 GLY A CA 1
ATOM 792 C C . GLY A 1 107 ? -9.433 9.162 -5.113 1.00 79.56 107 GLY A C 1
ATOM 793 O O . GLY A 1 107 ? -9.780 8.794 -3.988 1.00 79.56 107 GLY A O 1
ATOM 794 N N . PRO A 1 108 ? -10.265 9.857 -5.909 1.00 77.69 108 PRO A N 1
ATOM 795 C CA . PRO A 1 108 ? -11.622 10.195 -5.505 1.00 77.69 108 PRO A CA 1
ATOM 796 C C . PRO A 1 108 ? -12.443 8.930 -5.236 1.00 77.69 108 PRO A C 1
ATOM 798 O O . PRO A 1 108 ? -12.465 7.996 -6.041 1.00 77.69 108 PRO A O 1
ATOM 801 N N . VAL A 1 109 ? -13.157 8.927 -4.109 1.00 82.19 109 VAL A N 1
ATOM 802 C CA . VAL A 1 109 ? -14.036 7.823 -3.716 1.00 82.19 109 VAL A CA 1
ATOM 803 C C . VAL A 1 109 ? -15.129 7.651 -4.765 1.00 82.19 109 VAL A C 1
ATOM 805 O O . VAL A 1 109 ? -15.884 8.588 -5.045 1.00 82.19 109 VAL A O 1
ATOM 808 N N . LYS A 1 110 ? -15.232 6.450 -5.341 1.00 84.81 110 LYS A N 1
ATOM 809 C CA . LYS A 1 110 ? -16.296 6.123 -6.294 1.00 84.81 110 LYS A CA 1
ATOM 810 C C . LYS A 1 110 ? -17.653 6.283 -5.620 1.00 84.81 110 LYS A C 1
ATOM 812 O O . LYS A 1 110 ? -17.864 5.804 -4.505 1.00 84.81 110 LYS A O 1
ATOM 817 N N . GLN A 1 111 ? -18.566 6.970 -6.299 1.00 89.44 111 GLN A N 1
ATOM 818 C CA . GLN A 1 111 ? -19.909 7.235 -5.796 1.00 89.44 111 GLN A CA 1
ATOM 819 C C . GLN A 1 111 ? -20.947 6.434 -6.580 1.00 89.44 111 GLN A C 1
ATOM 821 O O . GLN A 1 111 ? -20.837 6.277 -7.794 1.00 89.44 111 GLN A O 1
ATOM 826 N N . VAL A 1 112 ? -21.975 5.975 -5.876 1.00 90.50 112 VAL A N 1
ATOM 827 C CA . VAL A 1 112 ? -23.151 5.296 -6.415 1.00 90.50 112 VAL A CA 1
ATOM 828 C C . VAL A 1 112 ? -24.413 6.044 -5.994 1.00 90.50 112 VAL A C 1
ATOM 830 O O . VAL A 1 112 ? -24.536 6.499 -4.854 1.00 90.50 112 VAL A O 1
ATOM 833 N N . ASP A 1 113 ? -25.362 6.181 -6.916 1.00 94.19 113 ASP A N 1
ATOM 834 C CA . ASP A 1 113 ? -26.667 6.765 -6.618 1.00 94.19 113 ASP A CA 1
ATOM 835 C C . ASP A 1 113 ? -27.563 5.735 -5.917 1.00 94.19 113 ASP A C 1
ATOM 837 O O . ASP A 1 113 ? -27.656 4.571 -6.317 1.00 94.19 113 ASP A O 1
ATOM 841 N N . CYS A 1 114 ? -28.236 6.168 -4.854 1.00 93.56 114 CYS A N 1
ATOM 842 C CA . CYS A 1 114 ? -29.182 5.341 -4.122 1.00 93.56 114 CYS A CA 1
ATOM 843 C C . CYS A 1 114 ? -30.404 5.002 -4.999 1.00 93.56 114 CYS A C 1
ATOM 845 O O . CYS A 1 114 ? -31.099 5.924 -5.430 1.00 93.56 114 CYS A O 1
ATOM 847 N N . PRO A 1 115 ? -30.759 3.717 -5.193 1.00 92.62 115 PRO A N 1
ATOM 848 C CA . PRO A 1 115 ? -31.896 3.335 -6.035 1.00 92.62 115 PRO A CA 1
ATOM 849 C C . PRO A 1 115 ? -33.255 3.753 -5.454 1.00 92.62 115 PRO A C 1
ATOM 851 O O . PRO A 1 115 ? -34.240 3.806 -6.181 1.00 92.62 115 PRO A O 1
ATOM 854 N N . SER A 1 116 ? -33.333 4.044 -4.151 1.00 94.06 116 SER A N 1
ATOM 855 C CA . SER A 1 116 ? -34.587 4.428 -3.488 1.00 94.06 116 SER A CA 1
ATOM 856 C C . SER A 1 116 ? -34.851 5.934 -3.490 1.00 94.06 116 SER A C 1
ATOM 858 O O . SER A 1 116 ? -36.008 6.336 -3.495 1.00 94.06 116 SER A O 1
ATOM 860 N N . CYS A 1 117 ? -33.808 6.769 -3.429 1.00 94.75 117 CYS A N 1
ATOM 861 C CA . CYS A 1 117 ? -33.967 8.220 -3.245 1.00 94.75 117 CYS A CA 1
ATOM 862 C C . CYS A 1 117 ? -33.017 9.092 -4.081 1.00 94.75 117 CYS A C 1
ATOM 864 O O . CYS A 1 117 ? -33.087 10.312 -3.981 1.00 94.75 117 CYS A O 1
ATOM 866 N N . GLY A 1 118 ? -32.115 8.503 -4.870 1.00 93.44 118 GLY A N 1
ATOM 867 C CA . GLY A 1 118 ? -31.199 9.224 -5.762 1.00 93.44 118 GLY A CA 1
ATOM 868 C C . GLY A 1 118 ? -29.990 9.890 -5.093 1.00 93.44 118 GLY A C 1
ATOM 869 O O . GLY A 1 118 ? -29.165 10.474 -5.783 1.00 93.44 118 GLY A O 1
ATOM 870 N N . THR A 1 119 ? -29.840 9.811 -3.768 1.00 95.50 119 THR A N 1
ATOM 871 C CA . THR A 1 119 ? -28.687 10.401 -3.066 1.00 95.50 119 THR A CA 1
ATOM 872 C C . THR A 1 119 ? -27.388 9.691 -3.442 1.00 95.50 119 THR A C 1
ATOM 874 O O . THR A 1 119 ? -27.329 8.459 -3.411 1.00 95.50 119 THR A O 1
ATOM 877 N N . LYS A 1 120 ? -26.322 10.454 -3.700 1.00 93.19 120 LYS A N 1
ATOM 878 C CA . LYS A 1 120 ? -24.972 9.921 -3.918 1.00 93.19 120 LYS A CA 1
ATOM 879 C C . LYS A 1 120 ? -24.346 9.418 -2.623 1.00 93.19 120 LYS A C 1
ATOM 881 O O . LYS A 1 120 ? -24.376 10.103 -1.605 1.00 93.19 120 LYS A O 1
ATOM 886 N N . ASN A 1 121 ? -23.783 8.218 -2.667 1.00 88.69 121 ASN A N 1
ATOM 887 C CA . ASN A 1 121 ? -23.125 7.560 -1.541 1.00 88.69 121 ASN A CA 1
ATOM 888 C C . ASN A 1 121 ? -21.806 6.928 -2.011 1.00 88.69 121 ASN A C 1
ATOM 890 O O . ASN A 1 121 ? -21.720 6.547 -3.176 1.00 88.69 121 ASN A O 1
ATOM 894 N N . PRO A 1 122 ? -20.787 6.775 -1.151 1.00 85.81 122 PRO A N 1
ATOM 895 C CA . PRO A 1 122 ? -19.610 5.968 -1.473 1.00 85.81 122 PRO A CA 1
ATOM 896 C C . PRO A 1 122 ? -19.992 4.543 -1.893 1.00 85.81 122 PRO A C 1
ATOM 898 O O . PRO A 1 122 ? -20.870 3.947 -1.273 1.00 85.81 122 PRO A O 1
ATOM 901 N N . GLU A 1 123 ? -19.309 3.974 -2.887 1.00 84.88 123 GLU A N 1
ATOM 902 C CA . GLU A 1 123 ? -19.545 2.604 -3.377 1.00 84.88 123 GLU A CA 1
ATOM 903 C C . GLU A 1 123 ? -19.389 1.542 -2.274 1.00 84.88 123 GLU A C 1
ATOM 905 O O . GLU A 1 123 ? -20.076 0.524 -2.281 1.00 84.88 123 GLU A O 1
ATOM 910 N N . THR A 1 124 ? -18.549 1.811 -1.274 1.00 79.44 124 THR A N 1
ATOM 911 C CA . THR A 1 124 ? -18.355 0.949 -0.098 1.00 79.44 124 THR A CA 1
ATOM 912 C C . THR A 1 124 ? -19.489 1.043 0.933 1.00 79.44 124 THR A C 1
ATOM 914 O O . THR A 1 124 ? -19.498 0.302 1.916 1.00 79.44 124 THR A O 1
ATOM 917 N N . SER A 1 125 ? -20.458 1.947 0.751 1.00 82.00 125 SER A N 1
ATOM 918 C CA . SER A 1 125 ? -21.567 2.128 1.692 1.00 82.00 125 SER A CA 1
ATOM 919 C C . SER A 1 125 ? -22.605 1.023 1.532 1.00 82.00 125 SER A C 1
ATOM 921 O O . SER A 1 125 ? -23.121 0.794 0.445 1.00 82.00 125 SER A O 1
ATOM 923 N N . LEU A 1 126 ? -22.997 0.384 2.637 1.00 83.69 126 LEU A N 1
ATOM 924 C CA . LEU A 1 126 ? -24.064 -0.627 2.635 1.00 83.69 126 LEU A CA 1
ATOM 925 C C . LEU A 1 126 ? -25.471 -0.022 2.763 1.00 83.69 126 LEU A C 1
ATOM 927 O O . LEU A 1 126 ? -26.461 -0.674 2.416 1.00 83.69 126 LEU A O 1
ATOM 931 N N . LYS A 1 127 ? -25.563 1.215 3.269 1.00 87.00 127 LYS A N 1
ATOM 932 C CA . LYS A 1 127 ? -26.810 1.950 3.501 1.00 87.00 127 LYS A CA 1
ATOM 933 C C . LYS A 1 127 ? -26.711 3.383 2.998 1.00 87.00 127 LYS A C 1
ATOM 935 O O . LYS A 1 127 ? -25.659 4.004 3.100 1.00 87.00 127 LYS A O 1
ATOM 940 N N . CYS A 1 128 ? -27.825 3.906 2.500 1.00 90.00 128 CYS A N 1
ATOM 941 C CA . CYS A 1 128 ? -27.942 5.291 2.075 1.00 90.00 128 CYS A CA 1
ATOM 942 C C . CYS A 1 128 ? -27.869 6.242 3.276 1.00 90.00 128 CYS A C 1
ATOM 944 O O . CYS A 1 128 ? -28.652 6.105 4.216 1.00 90.00 128 CYS A O 1
ATOM 946 N N . VAL A 1 129 ? -26.997 7.250 3.205 1.00 88.38 129 VAL A N 1
ATOM 947 C CA . VAL A 1 129 ? -26.825 8.278 4.244 1.00 88.38 129 VAL A CA 1
ATOM 948 C C . VAL A 1 129 ? -28.095 9.098 4.497 1.00 88.38 129 VAL A C 1
ATOM 950 O O . VAL A 1 129 ? -28.310 9.567 5.609 1.00 88.38 129 VAL A O 1
ATOM 953 N N . GLN A 1 130 ? -28.957 9.254 3.486 1.00 92.25 130 GLN A N 1
ATOM 954 C CA . GLN A 1 130 ? -30.158 10.085 3.587 1.00 92.25 130 GLN A CA 1
ATOM 955 C C . GLN A 1 130 ? -31.409 9.289 3.978 1.00 92.25 130 GLN A C 1
ATOM 957 O O . GLN A 1 130 ? -32.132 9.700 4.878 1.00 92.25 130 GLN A O 1
ATOM 962 N N . CYS A 1 131 ? -31.706 8.177 3.295 1.00 91.31 131 CYS A N 1
ATOM 963 C CA . CYS A 1 131 ? -32.960 7.434 3.506 1.00 91.31 131 CYS A CA 1
ATOM 964 C C . CYS A 1 131 ? -32.787 6.076 4.206 1.00 91.31 131 CYS A C 1
ATOM 966 O O . CYS A 1 131 ? -33.778 5.415 4.501 1.00 91.31 131 CYS A O 1
ATOM 968 N N . GLY A 1 132 ? -31.550 5.630 4.452 1.00 88.56 132 GLY A N 1
ATOM 969 C CA . GLY A 1 132 ? -31.259 4.364 5.131 1.00 88.56 132 GLY A CA 1
ATOM 970 C C . GLY A 1 132 ? -31.503 3.089 4.316 1.00 88.56 132 GLY A C 1
ATOM 971 O O . GLY A 1 132 ? -31.289 1.996 4.847 1.00 88.56 132 GLY A O 1
ATOM 972 N N . SER A 1 133 ? -31.924 3.188 3.049 1.00 89.94 133 SER A N 1
ATOM 973 C CA . SER A 1 133 ? -32.131 2.018 2.188 1.00 89.94 133 SER A CA 1
ATOM 974 C C . SER A 1 133 ? -30.815 1.302 1.864 1.00 89.94 133 SER A C 1
ATOM 976 O O . SER A 1 133 ? -29.734 1.891 1.943 1.00 89.94 133 SER A O 1
ATOM 978 N N . SER A 1 134 ? -30.887 0.010 1.532 1.00 88.44 134 SER A N 1
ATOM 979 C CA . SER A 1 134 ? -29.692 -0.778 1.216 1.00 88.44 134 SER A CA 1
ATOM 980 C C . SER A 1 134 ? -29.121 -0.395 -0.149 1.00 88.44 134 SER A C 1
ATOM 982 O O . SER A 1 134 ? -29.863 -0.254 -1.120 1.00 88.44 134 SER A O 1
ATOM 984 N N . LEU A 1 135 ? -27.797 -0.261 -0.216 1.00 86.00 135 LEU A N 1
ATOM 985 C CA . LEU A 1 135 ? -27.054 0.049 -1.442 1.00 86.00 135 LEU A CA 1
ATOM 986 C C . LEU A 1 135 ? -26.360 -1.179 -2.051 1.00 86.00 135 LEU A C 1
ATOM 988 O O . LEU A 1 135 ? -25.715 -1.057 -3.090 1.00 86.00 135 LEU A O 1
ATOM 992 N N . LYS A 1 136 ? -26.477 -2.362 -1.425 1.00 78.31 136 LYS A N 1
ATOM 993 C CA . LYS A 1 136 ? -25.803 -3.583 -1.885 1.00 78.31 136 LYS A CA 1
ATOM 994 C C . LYS A 1 136 ? -26.328 -3.971 -3.272 1.00 78.31 136 LYS A C 1
ATOM 996 O O . LYS A 1 136 ? -27.437 -4.483 -3.401 1.00 78.31 136 LYS A O 1
ATOM 1001 N N . ARG A 1 137 ? -25.530 -3.707 -4.309 1.00 53.69 137 ARG A N 1
ATOM 1002 C CA . ARG A 1 137 ? -25.831 -4.058 -5.700 1.00 53.69 137 ARG A CA 1
ATOM 1003 C C . ARG A 1 137 ? -25.562 -5.550 -5.921 1.00 53.69 137 ARG A C 1
ATOM 1005 O O . ARG A 1 137 ? -24.479 -6.035 -5.612 1.00 53.69 137 ARG A O 1
ATOM 1012 N N . SER A 1 138 ? -26.559 -6.269 -6.432 1.00 48.97 138 SER A N 1
ATOM 1013 C CA . SER A 1 138 ? -26.409 -7.623 -6.976 1.00 48.97 138 SER A CA 1
ATOM 1014 C C . SER A 1 138 ? -25.508 -7.579 -8.215 1.00 48.97 138 SER A C 1
ATOM 1016 O O . SER A 1 138 ? -25.628 -6.660 -9.024 1.00 48.97 138 SER A O 1
ATOM 1018 N N . GLU A 1 139 ? -24.602 -8.545 -8.339 1.00 40.06 139 GLU A N 1
ATOM 1019 C CA . GLU A 1 139 ? -23.598 -8.642 -9.405 1.00 40.06 139 GLU A CA 1
ATOM 1020 C C . GLU A 1 139 ? -24.228 -8.562 -10.814 1.00 40.06 139 GLU A C 1
ATOM 1022 O O . GLU A 1 139 ? -25.215 -9.261 -11.066 1.00 40.06 139 GLU A O 1
ATOM 1027 N N . PRO A 1 140 ? -23.718 -7.729 -11.744 1.00 42.38 140 PRO A N 1
ATOM 1028 C CA . PRO A 1 140 ? -24.219 -7.709 -13.114 1.00 42.38 140 PRO A CA 1
ATOM 1029 C C . PRO A 1 140 ? -23.708 -8.936 -13.882 1.00 42.38 140 PRO A C 1
ATOM 1031 O O . PRO A 1 140 ? -22.506 -9.199 -13.900 1.00 42.38 140 PRO A O 1
ATOM 1034 N N . LEU A 1 141 ? -24.609 -9.657 -14.558 1.00 46.12 141 LEU A N 1
ATOM 1035 C CA . LEU A 1 141 ? -24.224 -10.674 -15.542 1.00 46.12 141 LEU A CA 1
ATOM 1036 C C . LEU A 1 141 ? -23.464 -10.041 -16.732 1.00 46.12 141 LEU A C 1
ATOM 1038 O O . LEU A 1 141 ? -23.758 -8.898 -17.096 1.00 46.12 141 LEU A O 1
ATOM 1042 N N . PRO A 1 142 ? -22.531 -10.775 -17.374 1.00 54.16 142 PRO A N 1
ATOM 1043 C CA . PRO A 1 142 ? -21.742 -10.270 -18.498 1.00 54.16 142 PRO A CA 1
ATOM 1044 C C . PRO A 1 142 ? -22.602 -9.921 -19.723 1.00 54.16 142 PRO A C 1
ATOM 1046 O O . PRO A 1 142 ? -23.431 -10.718 -20.157 1.00 54.16 142 PRO A O 1
ATOM 1049 N N . SER A 1 143 ? -22.364 -8.740 -20.298 1.00 50.66 143 SER A N 1
ATOM 1050 C CA . SER A 1 143 ? -22.950 -8.283 -21.565 1.00 50.66 143 SER A CA 1
ATOM 1051 C C . SER A 1 143 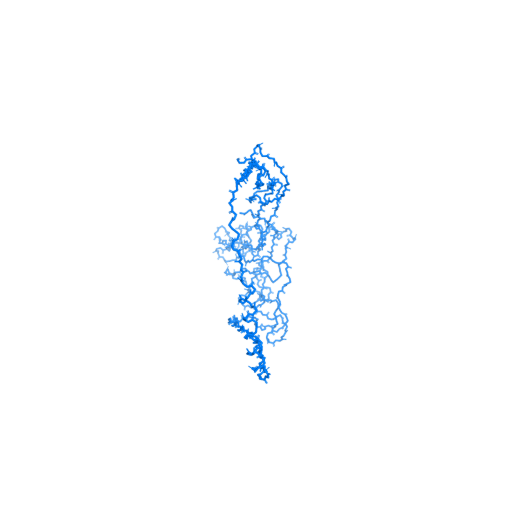? -22.106 -8.770 -22.748 1.00 50.66 143 SER A C 1
ATOM 1053 O O . SER A 1 143 ? -20.897 -8.544 -22.775 1.00 50.66 143 SER A O 1
ATOM 1055 N N . GLU A 1 144 ? -22.743 -9.403 -23.734 1.00 50.38 144 GLU A N 1
ATOM 1056 C CA . GLU A 1 144 ? -22.133 -9.840 -24.998 1.00 50.38 144 GLU A CA 1
ATOM 1057 C C . GLU A 1 144 ? -21.749 -8.657 -25.914 1.00 50.38 144 GLU A C 1
ATOM 1059 O O . GLU A 1 144 ? -22.403 -7.611 -25.925 1.00 50.38 144 GLU A O 1
ATOM 1064 N N . LEU A 1 145 ? -20.668 -8.840 -26.684 1.00 46.56 145 LEU A N 1
ATOM 1065 C CA . LEU A 1 145 ? -20.105 -7.893 -27.660 1.00 46.56 145 LEU A CA 1
ATOM 1066 C C . LEU A 1 145 ? -20.896 -7.876 -28.991 1.00 46.56 145 LEU A C 1
ATOM 1068 O O . LEU A 1 145 ? -21.335 -8.937 -29.436 1.00 46.56 145 LEU A O 1
ATOM 1072 N N . PRO A 1 146 ? -21.005 -6.733 -29.705 1.00 52.78 146 PRO A N 1
ATOM 1073 C CA . PRO A 1 146 ? -21.621 -6.679 -31.031 1.00 52.78 146 PRO A CA 1
ATOM 1074 C C . PRO A 1 146 ? -20.651 -7.001 -32.186 1.00 52.78 146 PRO A C 1
ATOM 1076 O O . PRO A 1 146 ? -19.471 -6.652 -32.162 1.00 52.78 146 PRO A O 1
ATOM 1079 N N . ALA A 1 147 ? -21.203 -7.645 -33.222 1.00 51.41 147 ALA A N 1
ATOM 1080 C CA . ALA A 1 147 ? -20.535 -8.159 -34.419 1.00 51.41 147 ALA A CA 1
ATOM 1081 C C . ALA A 1 147 ? -20.111 -7.085 -35.448 1.00 51.41 147 ALA A C 1
ATOM 1083 O O . ALA A 1 147 ? -20.727 -6.028 -35.578 1.00 51.41 147 ALA A O 1
ATOM 1084 N N . ALA A 1 148 ? -19.061 -7.411 -36.212 1.00 47.44 148 ALA A N 1
ATOM 1085 C CA . ALA A 1 148 ? -18.399 -6.573 -37.213 1.00 47.44 148 ALA A CA 1
ATOM 1086 C C . ALA A 1 148 ? -19.196 -6.379 -38.524 1.00 47.44 148 ALA A C 1
ATOM 1088 O O . ALA A 1 148 ? -19.913 -7.270 -38.979 1.00 47.44 148 ALA A O 1
ATOM 1089 N N . ALA A 1 149 ? -19.006 -5.216 -39.159 1.00 48.47 149 ALA A N 1
ATOM 1090 C CA . ALA A 1 149 ? -19.639 -4.799 -40.412 1.00 48.47 149 ALA A CA 1
ATOM 1091 C C . ALA A 1 149 ? -18.804 -5.131 -41.673 1.00 48.47 149 ALA A C 1
ATOM 1093 O O . ALA A 1 149 ? -17.574 -5.141 -41.646 1.00 48.47 149 ALA A O 1
ATOM 1094 N N . SER A 1 150 ? -19.502 -5.368 -42.790 1.00 51.66 150 SER A N 1
ATOM 1095 C CA . SER A 1 150 ? -19.000 -5.803 -44.106 1.00 51.66 150 SER A CA 1
ATOM 1096 C C . SER A 1 150 ? -18.598 -4.665 -45.067 1.00 51.66 150 SER A C 1
ATOM 1098 O O . SER A 1 150 ? -19.199 -3.593 -45.066 1.00 51.66 150 SER A O 1
ATOM 1100 N N . THR A 1 151 ? -17.631 -4.945 -45.947 1.00 43.28 151 THR A N 1
ATOM 1101 C CA . THR A 1 151 ? -16.989 -4.061 -46.953 1.00 43.28 151 THR A CA 1
ATOM 1102 C C . THR A 1 151 ? -17.780 -3.948 -48.283 1.00 43.28 151 THR A C 1
ATOM 1104 O O . THR A 1 151 ? -18.488 -4.897 -48.626 1.00 43.28 151 THR A O 1
ATOM 1107 N N . PRO A 1 152 ? -17.653 -2.858 -49.086 1.00 49.28 152 PRO A N 1
ATOM 1108 C CA . PRO A 1 152 ? -18.414 -2.678 -50.331 1.00 49.28 152 PRO A CA 1
ATOM 1109 C C . PRO A 1 152 ? -17.667 -3.081 -51.623 1.00 49.28 152 PRO A C 1
ATOM 1111 O O . PRO A 1 152 ? -16.440 -3.174 -51.673 1.00 49.28 152 PRO A O 1
ATOM 1114 N N . ALA A 1 153 ? -18.450 -3.302 -52.688 1.00 51.34 153 ALA A N 1
ATOM 1115 C CA . ALA A 1 153 ? -18.056 -3.825 -54.002 1.00 51.34 153 ALA A CA 1
ATOM 1116 C C . ALA A 1 153 ? -17.628 -2.751 -55.036 1.00 51.34 153 ALA A C 1
ATOM 1118 O O . ALA A 1 153 ? -18.021 -1.590 -54.953 1.00 51.34 153 ALA A O 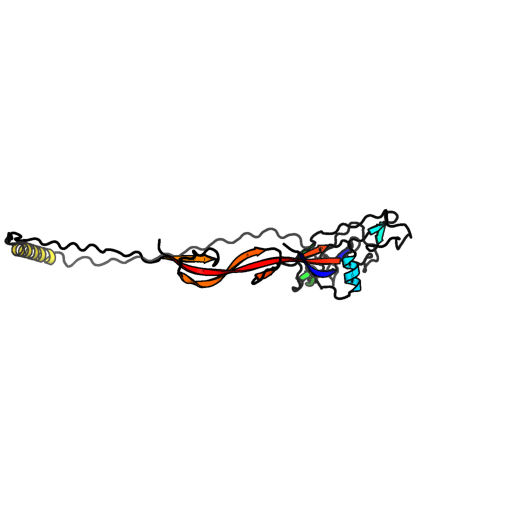1
ATOM 1119 N N . ARG A 1 154 ? -16.854 -3.175 -56.054 1.00 53.91 154 ARG A N 1
ATOM 1120 C CA . ARG A 1 154 ? -16.359 -2.372 -57.202 1.00 53.91 154 ARG A CA 1
ATOM 1121 C C . ARG A 1 154 ? -17.263 -2.481 -58.452 1.00 53.91 154 ARG A C 1
ATOM 1123 O O . ARG A 1 154 ? -17.893 -3.524 -58.630 1.00 53.91 154 ARG A O 1
ATOM 1130 N N . PRO A 1 155 ? -17.271 -1.487 -59.372 1.00 49.12 155 PRO A N 1
ATOM 1131 C CA . PRO A 1 155 ? -18.074 -1.534 -60.597 1.00 49.12 155 PRO A CA 1
ATOM 1132 C C . PRO A 1 155 ? -17.323 -2.095 -61.824 1.00 49.12 155 PRO A C 1
ATOM 1134 O O . PRO A 1 155 ? -16.095 -2.177 -61.850 1.00 49.12 155 PRO A O 1
ATOM 1137 N N . LYS A 1 156 ? -18.106 -2.495 -62.840 1.00 43.84 156 LYS A N 1
ATOM 1138 C CA . LYS A 1 156 ? -17.695 -3.170 -64.085 1.00 43.84 156 LYS A CA 1
ATOM 1139 C C . LYS A 1 156 ? -17.490 -2.209 -65.268 1.00 43.84 156 LYS A C 1
ATOM 1141 O O . LYS A 1 156 ? -18.156 -1.185 -65.376 1.00 43.84 156 LYS A O 1
ATOM 1146 N N . LEU A 1 157 ? -16.599 -2.635 -66.166 1.00 40.69 157 LEU A N 1
ATOM 1147 C CA . LEU A 1 157 ? -16.176 -2.024 -67.430 1.00 40.69 157 LEU A CA 1
ATOM 1148 C C . LEU A 1 157 ? -17.202 -2.241 -68.562 1.00 40.69 157 LEU A C 1
ATOM 1150 O O . LEU A 1 157 ? -17.727 -3.344 -68.719 1.00 40.69 157 LEU A O 1
ATOM 1154 N N . GLY A 1 158 ? -17.457 -1.194 -69.351 1.00 40.53 158 GLY A N 1
ATOM 1155 C CA . GLY A 1 158 ? -18.342 -1.200 -70.519 1.00 40.53 158 GLY A CA 1
ATOM 1156 C C . GLY A 1 158 ? -17.601 -1.487 -71.828 1.00 40.53 158 GLY A C 1
ATOM 1157 O O . GLY A 1 158 ? -16.515 -0.968 -72.071 1.00 40.53 158 GLY A O 1
ATOM 1158 N N . MET A 1 159 ? -18.227 -2.310 -72.667 1.00 45.72 159 MET A N 1
ATOM 1159 C CA . MET A 1 159 ? -17.799 -2.729 -74.001 1.00 45.72 159 MET A CA 1
ATOM 1160 C C . MET A 1 159 ? -18.810 -2.196 -75.020 1.00 45.72 159 MET A C 1
ATOM 1162 O O . MET A 1 159 ? -20.003 -2.430 -74.848 1.00 45.72 159 MET A O 1
ATOM 1166 N N . LEU A 1 160 ? -18.353 -1.536 -76.090 1.00 39.22 160 LEU A N 1
ATOM 1167 C CA . LEU A 1 160 ? -19.077 -1.441 -77.364 1.00 39.22 160 LEU A CA 1
ATOM 1168 C C . LEU A 1 160 ? -18.153 -0.914 -78.471 1.00 39.22 160 LEU A C 1
ATOM 1170 O O . LEU A 1 160 ? -17.340 -0.031 -78.219 1.00 39.22 160 LEU A O 1
ATOM 1174 N N . GLY A 1 161 ? -18.330 -1.409 -79.700 1.00 44.44 161 GLY A N 1
ATOM 1175 C CA . GLY A 1 161 ? -17.752 -0.785 -80.895 1.00 44.44 161 GLY A CA 1
ATOM 1176 C C . GLY A 1 161 ? -17.279 -1.742 -81.986 1.00 44.44 161 GLY A C 1
ATOM 1177 O O . GLY A 1 161 ? -16.138 -1.657 -82.422 1.00 44.44 161 GLY A O 1
ATOM 1178 N N . ILE A 1 162 ? -18.143 -2.664 -82.414 1.00 47.97 162 ILE A N 1
ATOM 1179 C CA . ILE A 1 162 ? -17.931 -3.534 -83.579 1.00 47.97 162 ILE A CA 1
ATOM 1180 C C . ILE A 1 162 ? -18.173 -2.746 -84.884 1.00 47.97 162 ILE A C 1
ATOM 1182 O O . ILE A 1 162 ? -19.060 -1.902 -84.948 1.00 47.97 162 ILE A O 1
ATOM 1186 N N . ALA A 1 163 ? -17.438 -3.149 -85.927 1.00 51.44 163 ALA A N 1
ATOM 1187 C CA . ALA A 1 163 ? -17.792 -3.100 -87.353 1.00 51.44 163 ALA A CA 1
ATOM 1188 C C . ALA A 1 163 ? -17.668 -1.772 -88.122 1.00 51.44 163 ALA A C 1
ATOM 1190 O O . ALA A 1 163 ? -18.653 -1.090 -88.377 1.00 51.44 163 ALA A O 1
ATOM 1191 N N . ALA A 1 164 ? -16.462 -1.534 -88.663 1.00 50.28 164 ALA A N 1
ATOM 1192 C CA . ALA A 1 164 ? -16.274 -0.857 -89.961 1.00 50.28 164 ALA A CA 1
ATOM 1193 C C . ALA A 1 164 ? -14.920 -1.146 -90.672 1.00 50.28 164 ALA A C 1
ATOM 1195 O O . ALA A 1 164 ? -14.615 -0.506 -91.671 1.00 50.28 164 ALA A O 1
ATOM 1196 N N . ILE A 1 165 ? -14.079 -2.082 -90.193 1.00 54.16 165 ILE A N 1
ATOM 1197 C CA . ILE A 1 165 ? -12.649 -2.173 -90.603 1.00 54.16 165 ILE A CA 1
ATOM 1198 C C . ILE A 1 165 ? -12.289 -3.497 -91.325 1.00 54.16 165 ILE A C 1
ATOM 1200 O O . ILE A 1 165 ? -11.159 -3.705 -91.758 1.00 54.16 165 ILE A O 1
ATOM 1204 N N . ALA A 1 166 ? -13.242 -4.410 -91.533 1.00 57.16 166 ALA A N 1
ATOM 1205 C CA . ALA A 1 166 ? -12.919 -5.777 -91.964 1.00 57.16 166 ALA A CA 1
ATOM 1206 C C . ALA A 1 166 ? -12.509 -5.938 -93.446 1.00 57.16 166 ALA A C 1
ATOM 1208 O O . ALA A 1 166 ? -11.841 -6.911 -93.774 1.00 57.16 166 ALA A O 1
ATOM 1209 N N . VAL A 1 167 ? -12.853 -5.009 -94.348 1.00 58.41 167 VAL A N 1
ATOM 1210 C CA . VAL A 1 167 ? -12.602 -5.196 -95.799 1.00 58.41 167 VAL A CA 1
ATOM 1211 C C . VAL A 1 167 ? -11.331 -4.480 -96.281 1.00 58.41 167 VAL A C 1
ATOM 1213 O O . VAL A 1 167 ? -10.594 -5.023 -97.099 1.00 58.41 167 VAL A O 1
ATOM 1216 N N . ILE A 1 168 ? -11.001 -3.316 -95.712 1.00 60.22 168 ILE A N 1
ATOM 1217 C CA . ILE A 1 168 ? -9.732 -2.610 -95.985 1.00 60.22 168 ILE A CA 1
ATOM 1218 C C . ILE A 1 168 ? -8.572 -3.281 -95.235 1.00 60.22 168 ILE A C 1
ATOM 1220 O O . ILE A 1 168 ? -7.465 -3.380 -95.762 1.00 60.22 168 ILE A O 1
ATOM 1224 N N . GLY A 1 169 ? -8.845 -3.822 -94.040 1.00 62.44 169 GLY A N 1
ATOM 1225 C CA . GLY A 1 169 ? -7.859 -4.527 -93.228 1.00 62.44 169 GLY A CA 1
ATOM 1226 C C . GLY A 1 169 ? -7.211 -5.694 -93.965 1.00 62.44 169 GLY A C 1
ATOM 1227 O O . GLY A 1 169 ? -5.994 -5.788 -93.957 1.00 62.44 169 GLY A O 1
ATOM 1228 N N . VAL A 1 170 ? -7.983 -6.528 -94.671 1.00 68.56 170 VAL A N 1
ATOM 1229 C CA . VAL A 1 170 ? -7.458 -7.729 -95.352 1.00 68.56 170 VAL A CA 1
ATOM 1230 C C . VAL A 1 170 ? -6.560 -7.376 -96.544 1.00 68.56 170 VAL A C 1
ATOM 1232 O O . VAL A 1 170 ? -5.513 -7.993 -96.720 1.00 68.56 170 VAL A O 1
ATOM 1235 N N . LEU A 1 171 ? -6.903 -6.345 -97.322 1.00 68.56 171 LEU A N 1
ATOM 1236 C CA . LEU A 1 171 ? -6.086 -5.896 -98.457 1.00 68.56 171 LEU A CA 1
ATOM 1237 C C . LEU A 1 171 ? -4.786 -5.215 -97.996 1.00 68.56 171 LEU A C 1
ATOM 1239 O O . LEU A 1 171 ? -3.719 -5.498 -98.541 1.00 68.56 171 LEU A O 1
ATOM 1243 N N . CYS A 1 172 ? -4.848 -4.400 -96.937 1.00 68.06 172 CYS A N 1
ATOM 1244 C CA . CYS A 1 172 ? -3.651 -3.854 -96.296 1.00 68.06 172 CYS A CA 1
ATOM 1245 C C . CYS A 1 172 ? -2.777 -4.953 -95.684 1.00 68.06 172 CYS A C 1
ATOM 1247 O O . CYS A 1 172 ? -1.558 -4.858 -95.781 1.00 68.06 172 CYS A O 1
ATOM 1249 N N . LEU A 1 173 ? -3.367 -6.006 -95.109 1.00 74.50 173 LEU A N 1
ATOM 1250 C CA . LEU A 1 173 ? -2.625 -7.112 -94.498 1.00 74.50 173 LEU A CA 1
ATOM 1251 C C . LEU A 1 173 ? -1.862 -7.930 -95.545 1.00 74.50 173 LEU A C 1
ATOM 1253 O O . LEU A 1 173 ? -0.711 -8.273 -95.312 1.00 74.50 173 LEU A O 1
ATOM 1257 N N . VAL A 1 174 ? -2.445 -8.179 -96.722 1.00 76.44 174 VAL A N 1
ATOM 1258 C CA . VAL A 1 174 ? -1.754 -8.900 -97.809 1.00 76.44 174 VAL A CA 1
ATOM 1259 C C . VAL A 1 174 ? -0.583 -8.082 -98.365 1.00 76.44 174 VAL A C 1
ATOM 1261 O O . VAL A 1 174 ? 0.498 -8.632 -98.581 1.00 76.44 174 VAL A O 1
ATOM 1264 N N . VAL A 1 175 ? -0.745 -6.765 -98.536 1.00 77.44 175 VAL A N 1
ATOM 1265 C CA . VAL A 1 175 ? 0.349 -5.878 -98.976 1.00 77.44 175 VAL A CA 1
ATOM 1266 C C . VAL A 1 175 ? 1.437 -5.754 -97.902 1.00 77.44 175 VAL A C 1
ATOM 1268 O O . VAL A 1 175 ? 2.619 -5.846 -98.228 1.00 77.44 175 VAL A O 1
ATOM 1271 N N . LEU A 1 176 ? 1.063 -5.632 -96.623 1.00 77.44 176 LEU A N 1
ATOM 1272 C CA . LEU A 1 176 ? 1.999 -5.611 -95.490 1.00 77.44 176 LEU A CA 1
ATOM 1273 C C . LEU A 1 176 ? 2.790 -6.911 -95.367 1.00 77.44 176 LEU A C 1
ATOM 1275 O O . LEU A 1 176 ? 4.003 -6.864 -95.196 1.00 77.44 176 LEU A O 1
ATOM 1279 N N . VAL A 1 177 ? 2.133 -8.066 -95.489 1.00 78.44 177 VAL A N 1
ATOM 1280 C CA . VAL A 1 177 ? 2.806 -9.371 -95.441 1.00 78.44 177 VAL A CA 1
ATOM 1281 C C . VAL A 1 177 ? 3.752 -9.530 -96.633 1.00 78.44 177 VAL A C 1
ATOM 1283 O O . VAL A 1 177 ? 4.876 -9.989 -96.460 1.00 78.44 177 VAL A O 1
ATOM 1286 N N . SER A 1 178 ? 3.355 -9.081 -97.826 1.00 73.38 178 SER A N 1
ATOM 1287 C CA . SER A 1 178 ? 4.209 -9.131 -99.022 1.00 73.38 178 SER A CA 1
ATOM 1288 C C . SER A 1 178 ? 5.451 -8.236 -98.892 1.00 73.38 178 SER A C 1
ATOM 1290 O O . SER A 1 178 ? 6.555 -8.661 -99.233 1.00 73.38 178 SER A O 1
ATOM 1292 N N . LEU A 1 179 ? 5.290 -7.024 -98.347 1.00 76.00 179 LEU A N 1
ATOM 1293 C CA . LEU A 1 179 ? 6.397 -6.110 -98.045 1.00 76.00 179 LEU A CA 1
ATOM 1294 C C . LEU A 1 179 ? 7.316 -6.669 -96.954 1.00 76.00 179 LEU A C 1
ATOM 1296 O O . LEU A 1 179 ? 8.531 -6.635 -97.117 1.00 76.00 179 LEU A O 1
ATOM 1300 N N . LEU A 1 180 ? 6.762 -7.253 -95.888 1.00 76.25 180 LEU A N 1
ATOM 1301 C CA . LEU A 1 180 ? 7.545 -7.890 -94.826 1.00 76.25 180 LEU A CA 1
ATOM 1302 C C . LEU A 1 180 ? 8.369 -9.078 -95.339 1.00 76.25 180 LEU A C 1
ATOM 1304 O O . LEU A 1 180 ? 9.531 -9.218 -94.966 1.00 76.25 180 LEU A O 1
ATOM 1308 N N . VAL A 1 181 ? 7.811 -9.901 -96.233 1.00 76.12 181 VAL A N 1
ATOM 1309 C CA . VAL A 1 181 ? 8.536 -11.034 -96.831 1.00 76.12 181 VAL A CA 1
ATOM 1310 C C . VAL A 1 181 ? 9.640 -10.557 -97.783 1.00 76.12 181 VAL A C 1
ATOM 1312 O O . VAL A 1 181 ? 10.720 -11.146 -97.803 1.00 76.12 181 VAL A O 1
ATOM 1315 N N . MET A 1 182 ? 9.425 -9.474 -98.541 1.00 69.94 182 MET A N 1
ATOM 1316 C CA . MET A 1 182 ? 10.470 -8.912 -99.408 1.00 69.94 182 MET A CA 1
ATOM 1317 C C . MET A 1 182 ? 11.559 -8.148 -98.642 1.00 69.94 182 MET A C 1
ATOM 1319 O O . MET A 1 182 ? 12.720 -8.213 -99.044 1.00 69.94 182 MET A O 1
ATOM 1323 N N . SER A 1 183 ? 11.230 -7.495 -97.524 1.00 67.94 183 SER A N 1
ATOM 1324 C CA . SER A 1 183 ? 12.208 -6.842 -96.638 1.00 67.94 183 SER A CA 1
ATOM 1325 C C . SER A 1 183 ? 12.953 -7.818 -95.717 1.00 67.94 183 SER A C 1
ATOM 1327 O O . SER A 1 183 ? 13.953 -7.436 -95.118 1.00 67.94 183 SER A O 1
ATOM 1329 N N . GLY A 1 184 ? 12.512 -9.078 -95.624 1.00 67.69 184 GLY A N 1
ATOM 1330 C CA . GLY A 1 184 ? 13.162 -10.140 -94.849 1.00 67.69 184 GLY A CA 1
ATOM 1331 C C . GLY A 1 184 ? 14.288 -10.883 -95.577 1.00 67.69 184 GLY A C 1
ATOM 1332 O O . GLY A 1 184 ? 14.836 -11.834 -95.021 1.00 67.69 184 GLY A O 1
ATOM 1333 N N . LYS A 1 185 ? 14.648 -10.493 -96.811 1.00 68.00 185 LYS A N 1
ATOM 1334 C CA . LYS A 1 185 ? 15.820 -11.047 -97.508 1.00 68.00 185 LYS A CA 1
ATOM 1335 C C . LYS A 1 185 ? 17.101 -10.502 -96.881 1.00 68.00 185 LYS A C 1
ATOM 1337 O O . LYS A 1 185 ? 17.703 -9.559 -97.381 1.00 68.00 185 LYS A O 1
ATOM 1342 N N . THR A 1 186 ? 17.501 -11.097 -95.768 1.00 71.50 186 THR A N 1
ATOM 1343 C CA . THR A 1 186 ? 18.796 -10.841 -95.147 1.00 71.50 186 THR A CA 1
ATOM 1344 C C . THR A 1 186 ? 19.835 -11.749 -95.791 1.00 71.50 186 THR A C 1
ATOM 1346 O O . THR A 1 186 ? 19.732 -12.973 -95.700 1.00 71.50 186 THR A O 1
ATOM 1349 N N . GLU A 1 187 ? 20.834 -11.168 -96.449 1.00 69.56 187 GLU A N 1
ATOM 1350 C CA . GLU A 1 187 ? 22.025 -11.912 -96.852 1.00 69.56 187 GLU A CA 1
ATOM 1351 C C . GLU A 1 187 ? 22.830 -12.263 -95.595 1.00 69.56 187 GLU A C 1
ATOM 1353 O O . GLU A 1 187 ? 23.124 -11.404 -94.761 1.00 69.56 187 GLU A O 1
ATOM 1358 N N . GLY A 1 188 ? 23.130 -13.550 -95.420 1.00 66.69 188 GLY A N 1
ATOM 1359 C CA . GLY A 1 188 ? 23.882 -14.035 -94.270 1.00 66.69 188 GLY A CA 1
ATOM 1360 C C . GLY A 1 188 ? 25.335 -13.591 -94.362 1.00 66.69 188 GLY A C 1
ATOM 1361 O O . GLY A 1 188 ? 26.116 -14.175 -95.107 1.00 66.69 188 GLY A O 1
ATOM 1362 N N . VAL A 1 189 ? 25.711 -12.575 -93.589 1.00 73.75 189 VAL A N 1
ATOM 1363 C CA . VAL A 1 189 ? 27.118 -12.220 -93.387 1.00 73.75 189 VAL A CA 1
ATOM 1364 C C . VAL A 1 189 ? 27.732 -13.248 -92.440 1.00 73.75 189 VAL A C 1
ATOM 1366 O O . VAL A 1 189 ? 27.533 -13.198 -91.228 1.00 73.75 189 VAL A O 1
ATOM 1369 N N . THR A 1 190 ? 28.483 -14.203 -92.985 1.00 71.75 190 THR A N 1
ATOM 1370 C CA . THR A 1 190 ? 29.345 -15.088 -92.193 1.00 71.75 190 THR A CA 1
ATOM 1371 C C . THR A 1 190 ? 30.633 -14.354 -91.841 1.00 71.75 190 THR A C 1
ATOM 1373 O O . THR A 1 190 ? 31.571 -14.308 -92.635 1.00 71.75 190 THR A O 1
ATOM 1376 N N . GLY A 1 191 ? 30.668 -13.753 -90.652 1.00 77.88 191 GLY A N 1
ATOM 1377 C CA . GLY A 1 191 ? 31.900 -13.262 -90.038 1.00 77.88 191 GLY A CA 1
ATOM 1378 C C . GLY A 1 191 ? 32.616 -14.386 -89.290 1.00 77.88 191 GLY A C 1
ATOM 1379 O O . GLY A 1 191 ? 31.978 -15.166 -88.586 1.00 77.88 191 GLY A O 1
ATOM 1380 N N . VAL A 1 192 ? 33.939 -14.469 -89.425 1.00 76.62 192 VAL A N 1
ATOM 1381 C CA . VAL A 1 192 ? 34.781 -15.309 -88.562 1.00 76.62 192 VAL A CA 1
ATOM 1382 C C . VAL A 1 192 ? 35.319 -14.411 -87.457 1.00 76.62 192 VAL A C 1
ATOM 1384 O O . VAL A 1 192 ? 35.962 -13.401 -87.740 1.00 76.62 192 VAL A O 1
ATOM 1387 N N . VAL A 1 193 ? 35.032 -14.753 -86.203 1.00 76.38 193 VAL A N 1
ATOM 1388 C CA . VAL A 1 193 ? 35.596 -14.051 -85.048 1.00 76.38 193 VAL A CA 1
ATOM 1389 C C . VAL A 1 193 ? 37.104 -14.296 -85.049 1.00 76.38 193 VAL A C 1
ATOM 1391 O O . VAL A 1 193 ? 37.539 -15.423 -84.834 1.00 76.38 193 VAL A O 1
ATOM 1394 N N . GLN A 1 194 ? 37.889 -13.265 -85.369 1.00 78.88 194 GLN A N 1
ATOM 1395 C CA . GLN A 1 194 ? 39.348 -13.386 -85.453 1.00 78.88 194 GLN A CA 1
ATOM 1396 C C . GLN A 1 194 ? 39.999 -13.495 -84.077 1.00 78.88 194 GLN A C 1
ATOM 1398 O O . GLN A 1 194 ? 41.016 -14.167 -83.954 1.00 78.88 194 GLN A O 1
ATOM 1403 N N . ASP A 1 195 ? 39.409 -12.861 -83.061 1.00 77.50 195 ASP A N 1
ATOM 1404 C CA . ASP A 1 195 ? 39.915 -12.931 -81.698 1.00 77.50 195 ASP A CA 1
ATOM 1405 C C . ASP A 1 195 ? 38.807 -12.658 -80.676 1.00 77.50 195 ASP A C 1
ATOM 1407 O O . ASP A 1 195 ? 37.909 -11.846 -80.919 1.00 77.50 195 ASP A O 1
ATOM 1411 N N . VAL A 1 196 ? 38.871 -13.334 -79.528 1.00 79.81 196 VAL A N 1
ATOM 1412 C CA . VAL A 1 196 ? 37.964 -13.105 -78.395 1.00 79.81 196 VAL A CA 1
ATOM 1413 C C . VAL A 1 196 ? 38.802 -12.863 -77.156 1.00 79.81 196 VAL A C 1
ATOM 1415 O O . VAL A 1 196 ? 39.414 -13.780 -76.616 1.00 79.81 196 VAL A O 1
ATOM 1418 N N . ASN A 1 197 ? 38.783 -11.625 -76.676 1.00 80.56 197 ASN A N 1
ATOM 1419 C CA . ASN A 1 197 ? 39.479 -11.248 -75.457 1.00 80.56 197 ASN A CA 1
ATOM 1420 C C . ASN A 1 197 ? 38.474 -11.165 -74.309 1.00 80.56 197 ASN A C 1
ATOM 1422 O O . ASN A 1 197 ? 37.577 -10.322 -74.321 1.00 80.56 197 ASN A O 1
ATOM 1426 N N . TRP A 1 198 ? 38.629 -12.042 -73.319 1.00 78.19 198 TRP A N 1
ATOM 1427 C CA . TRP A 1 198 ? 37.867 -11.998 -72.076 1.00 78.19 198 TRP A CA 1
ATOM 1428 C C . TRP A 1 198 ? 38.741 -11.390 -70.987 1.00 78.19 198 TRP A C 1
ATOM 1430 O O . TRP A 1 198 ? 39.790 -11.935 -70.649 1.00 78.19 198 TRP A O 1
ATOM 1440 N N . THR A 1 199 ? 38.293 -10.276 -70.416 1.00 78.00 199 THR A N 1
ATOM 1441 C CA . THR A 1 199 ? 38.917 -9.695 -69.228 1.00 78.00 199 THR A CA 1
ATOM 1442 C C . THR A 1 199 ? 38.112 -10.122 -68.012 1.00 78.00 199 THR A C 1
ATOM 1444 O O . THR A 1 199 ? 36.966 -9.710 -67.847 1.00 78.00 199 THR A O 1
ATOM 1447 N N . THR A 1 200 ? 38.702 -10.942 -67.148 1.00 80.69 200 THR A N 1
ATOM 1448 C CA . THR A 1 200 ? 38.119 -11.268 -65.844 1.00 80.69 200 THR A CA 1
ATOM 1449 C C . THR A 1 200 ? 38.739 -10.378 -64.778 1.00 80.69 200 THR A C 1
ATOM 1451 O O . THR A 1 200 ? 39.947 -10.426 -64.556 1.00 80.69 200 THR A O 1
ATOM 1454 N N . TYR A 1 201 ? 37.915 -9.582 -64.103 1.00 79.94 201 TYR A N 1
ATOM 1455 C CA . TYR A 1 201 ? 38.294 -8.904 -62.868 1.00 79.94 201 TYR A CA 1
ATOM 1456 C C . TYR A 1 201 ? 37.793 -9.730 -61.681 1.00 79.94 201 TYR A C 1
ATOM 1458 O O . TYR A 1 201 ? 36.627 -10.121 -61.649 1.00 79.94 201 TYR A O 1
ATOM 1466 N N . VAL A 1 202 ? 38.670 -9.984 -60.711 1.00 80.81 202 VAL A N 1
ATOM 1467 C CA . VAL A 1 202 ? 38.299 -10.555 -59.413 1.00 80.81 202 VAL A CA 1
ATOM 1468 C C . VAL A 1 202 ? 38.462 -9.449 -58.380 1.00 80.81 202 VAL A C 1
ATOM 1470 O O . VAL A 1 202 ? 39.573 -8.970 -58.157 1.00 80.81 202 VAL A O 1
ATOM 1473 N N . ALA A 1 203 ? 37.356 -9.026 -57.768 1.00 79.56 203 ALA A N 1
ATOM 1474 C CA . ALA A 1 203 ? 37.410 -8.126 -56.625 1.00 79.56 203 ALA A CA 1
ATOM 1475 C C . ALA A 1 203 ? 37.998 -8.892 -55.437 1.00 79.56 203 ALA A C 1
ATOM 1477 O O . ALA A 1 203 ? 37.384 -9.840 -54.947 1.00 79.56 203 ALA A O 1
ATOM 1478 N N . VAL A 1 204 ? 39.177 -8.489 -54.967 1.00 76.75 204 VAL A N 1
ATOM 1479 C CA . VAL A 1 204 ? 39.654 -8.912 -53.648 1.00 76.75 204 VAL A CA 1
ATOM 1480 C C . VAL A 1 204 ? 38.960 -8.006 -52.638 1.00 76.75 204 VAL A C 1
ATOM 1482 O O . VAL A 1 204 ? 39.315 -6.836 -52.505 1.00 76.75 204 VAL A O 1
ATOM 1485 N N . LEU A 1 205 ? 37.910 -8.518 -51.997 1.00 76.56 205 LEU A N 1
ATOM 1486 C CA . LEU A 1 205 ? 37.209 -7.802 -50.935 1.00 76.56 205 LEU A CA 1
ATOM 1487 C C . LEU A 1 205 ? 38.065 -7.852 -49.665 1.00 76.56 205 LEU A C 1
ATOM 1489 O O . LEU A 1 205 ? 38.533 -8.920 -49.272 1.00 76.56 205 LEU A O 1
ATOM 1493 N N . GLY A 1 206 ? 38.295 -6.693 -49.052 1.00 76.25 206 GLY A N 1
ATOM 1494 C CA . GLY A 1 206 ? 38.887 -6.616 -47.720 1.00 76.25 206 GLY A CA 1
ATOM 1495 C C . GLY A 1 206 ? 37.840 -6.927 -46.655 1.00 76.25 206 GLY A C 1
ATOM 1496 O O . GLY A 1 206 ? 36.666 -6.598 -46.836 1.00 76.25 206 GLY A O 1
ATOM 1497 N N . LEU A 1 207 ? 38.266 -7.540 -45.550 1.00 80.38 207 LEU A N 1
ATOM 1498 C CA . LEU A 1 207 ? 37.437 -7.624 -44.351 1.00 80.38 207 LEU A CA 1
ATOM 1499 C C . LEU A 1 207 ? 37.240 -6.205 -43.813 1.00 80.38 207 LEU A C 1
ATOM 1501 O O . LEU A 1 207 ? 38.201 -5.443 -43.686 1.00 80.38 207 LEU A O 1
ATOM 1505 N N . LEU A 1 208 ? 35.988 -5.852 -43.554 1.00 84.56 208 LEU A N 1
ATOM 1506 C CA . LEU A 1 208 ? 35.621 -4.621 -42.873 1.00 84.56 208 LEU A CA 1
ATOM 1507 C C . LEU A 1 208 ? 35.135 -4.987 -41.474 1.00 84.56 208 LEU A C 1
ATOM 1509 O O . LEU A 1 208 ? 34.524 -6.046 -41.315 1.00 84.56 208 LEU A O 1
ATOM 1513 N N . PRO A 1 209 ? 35.389 -4.127 -40.481 1.00 86.50 209 PRO A N 1
ATOM 1514 C CA . PRO A 1 209 ? 34.890 -4.367 -39.145 1.00 86.50 209 PRO A CA 1
ATOM 1515 C C . PRO A 1 209 ? 33.358 -4.306 -39.149 1.00 86.50 209 PRO A C 1
ATOM 1517 O O . PRO A 1 209 ? 32.753 -3.492 -39.854 1.00 86.50 209 PRO A O 1
ATOM 1520 N N . VAL A 1 210 ? 32.740 -5.191 -38.373 1.00 91.25 210 VAL A N 1
ATOM 1521 C CA . VAL A 1 210 ? 31.283 -5.268 -38.215 1.00 91.25 210 VAL A CA 1
ATOM 1522 C C . VAL A 1 210 ? 30.897 -4.537 -36.935 1.00 91.25 210 VAL A C 1
ATOM 1524 O O . VAL A 1 210 ? 31.618 -4.608 -35.942 1.00 91.25 210 VAL A O 1
ATOM 1527 N N . GLU A 1 211 ? 29.782 -3.810 -36.975 1.00 93.94 211 GLU A N 1
ATOM 1528 C CA . GLU A 1 211 ? 29.214 -3.137 -35.809 1.00 93.94 211 GLU A CA 1
ATOM 1529 C C . GLU A 1 211 ? 28.364 -4.111 -34.980 1.00 93.94 211 GLU A C 1
ATOM 1531 O O . GLU A 1 211 ? 27.474 -4.788 -35.498 1.00 93.94 211 GLU A O 1
ATOM 1536 N N . TYR A 1 212 ? 28.636 -4.144 -33.682 1.00 94.94 212 TYR A N 1
ATOM 1537 C CA . TYR A 1 212 ? 27.977 -4.944 -32.659 1.00 94.94 212 TYR A CA 1
ATOM 1538 C C . TYR A 1 212 ? 27.506 -4.046 -31.519 1.00 94.94 212 TYR A C 1
ATOM 1540 O O . TYR A 1 212 ? 27.892 -2.883 -31.437 1.00 94.94 212 TYR A O 1
ATOM 1548 N N . PHE A 1 213 ? 26.686 -4.592 -30.622 1.00 96.12 213 PHE A N 1
ATOM 1549 C CA . PHE A 1 213 ? 26.242 -3.896 -29.422 1.00 96.12 213 PHE A CA 1
ATOM 1550 C C . PHE A 1 213 ? 26.310 -4.828 -28.224 1.00 96.12 213 PHE A C 1
ATOM 1552 O O . PHE A 1 213 ? 25.739 -5.919 -28.274 1.00 96.12 213 PHE A O 1
ATOM 1559 N N . ASP A 1 214 ? 26.942 -4.380 -27.147 1.00 97.06 214 ASP A N 1
ATOM 1560 C CA . ASP A 1 214 ? 26.954 -5.118 -25.886 1.00 97.06 214 ASP A CA 1
ATOM 1561 C C . ASP A 1 214 ? 27.092 -4.178 -24.682 1.00 97.06 214 ASP A C 1
ATOM 1563 O O . ASP A 1 214 ? 27.228 -2.957 -24.829 1.00 97.06 214 ASP A O 1
ATOM 1567 N N . TRP A 1 215 ? 27.012 -4.738 -23.479 1.00 97.25 215 TRP A N 1
ATOM 1568 C CA . TRP A 1 215 ? 27.353 -4.023 -22.256 1.00 97.25 215 TRP A CA 1
ATOM 1569 C C . TRP A 1 215 ? 28.836 -3.685 -22.242 1.00 97.25 215 TRP A C 1
ATOM 1571 O O . TRP A 1 215 ? 29.664 -4.501 -22.627 1.00 97.25 215 TRP A O 1
ATOM 1581 N N . ILE A 1 216 ? 29.184 -2.505 -21.731 1.00 94.44 216 ILE A N 1
ATOM 1582 C CA . ILE A 1 216 ? 30.571 -2.016 -21.707 1.00 94.44 216 ILE A CA 1
ATOM 1583 C C . ILE A 1 216 ? 31.580 -2.997 -21.078 1.00 94.44 216 ILE A C 1
ATOM 1585 O O . ILE A 1 216 ? 32.746 -2.999 -21.452 1.00 94.44 216 ILE A O 1
ATOM 1589 N N . GLU A 1 217 ? 31.149 -3.846 -20.141 1.00 94.12 217 GLU A N 1
ATOM 1590 C CA . GLU A 1 217 ? 32.015 -4.842 -19.492 1.00 94.12 217 GLU A CA 1
ATOM 1591 C C . GLU A 1 217 ? 32.237 -6.114 -20.322 1.00 94.12 217 GLU A C 1
ATOM 1593 O O . GLU A 1 217 ? 33.227 -6.814 -20.111 1.00 94.12 217 GLU A O 1
ATOM 1598 N N . ASP A 1 218 ? 31.340 -6.379 -21.272 1.00 95.12 218 ASP A N 1
ATOM 1599 C CA . ASP A 1 218 ? 31.357 -7.547 -22.152 1.00 95.12 218 ASP A CA 1
ATOM 1600 C C . ASP A 1 218 ? 31.991 -7.233 -23.522 1.00 95.12 218 ASP A C 1
ATOM 1602 O O . ASP A 1 218 ? 32.251 -8.140 -24.316 1.00 95.12 218 ASP A O 1
ATOM 1606 N N . ILE A 1 219 ? 32.292 -5.957 -23.804 1.00 94.62 219 ILE A N 1
ATOM 1607 C CA . ILE A 1 219 ? 32.967 -5.549 -25.040 1.00 94.62 219 ILE A CA 1
ATOM 1608 C C . ILE A 1 219 ? 34.417 -6.071 -25.042 1.00 94.62 219 ILE A C 1
ATOM 1610 O O . ILE A 1 219 ? 35.173 -5.809 -24.100 1.00 94.62 219 ILE A O 1
ATOM 1614 N N . PRO A 1 220 ? 34.849 -6.789 -26.101 1.00 93.75 220 PRO A N 1
ATOM 1615 C CA . PRO A 1 220 ? 36.225 -7.262 -26.222 1.00 93.75 220 PRO A CA 1
ATOM 1616 C C . PRO A 1 220 ? 37.242 -6.119 -26.153 1.00 93.75 220 PRO A C 1
ATOM 1618 O O . PRO A 1 220 ? 37.058 -5.072 -26.766 1.00 93.75 220 PRO A O 1
ATOM 1621 N N . ALA A 1 221 ? 38.364 -6.336 -25.464 1.00 89.88 221 ALA A N 1
ATOM 1622 C CA . ALA A 1 221 ? 39.379 -5.297 -25.259 1.00 89.88 221 ALA A CA 1
ATOM 1623 C C . ALA A 1 221 ? 40.059 -4.804 -26.556 1.00 89.88 221 ALA A C 1
ATOM 1625 O O . ALA A 1 221 ? 40.704 -3.756 -26.551 1.00 89.88 221 ALA A O 1
ATOM 1626 N N . ASP A 1 222 ? 39.970 -5.572 -27.643 1.00 89.56 222 ASP A N 1
ATOM 1627 C CA . ASP A 1 222 ? 40.484 -5.241 -28.973 1.00 89.56 222 ASP A CA 1
ATOM 1628 C C . ASP A 1 222 ? 39.436 -4.606 -29.904 1.00 89.56 222 ASP A C 1
ATOM 1630 O O . ASP A 1 222 ? 39.780 -4.190 -31.013 1.00 89.56 222 ASP A O 1
ATOM 1634 N N . ALA A 1 223 ? 38.183 -4.483 -29.459 1.00 92.81 223 ALA A N 1
ATOM 1635 C CA . ALA A 1 223 ? 37.135 -3.791 -30.192 1.00 92.81 223 ALA A CA 1
ATOM 1636 C C . ALA A 1 223 ? 37.252 -2.265 -30.069 1.00 92.81 223 ALA A C 1
ATOM 1638 O O . ALA A 1 223 ? 37.707 -1.719 -29.063 1.00 92.81 223 ALA A O 1
ATOM 1639 N N . GLN A 1 224 ? 36.786 -1.552 -31.095 1.00 91.88 224 GLN A N 1
ATOM 1640 C CA . GLN A 1 224 ? 36.679 -0.098 -31.056 1.00 91.88 224 GLN A CA 1
ATOM 1641 C C . GLN A 1 224 ? 35.274 0.308 -30.595 1.00 91.88 224 GLN A C 1
ATOM 1643 O O . GLN A 1 224 ? 34.311 0.155 -31.349 1.00 91.88 224 GLN A O 1
ATOM 1648 N N . GLU A 1 225 ? 35.173 0.833 -29.371 1.00 93.06 225 GLU A N 1
ATOM 1649 C CA . GLU A 1 225 ? 33.940 1.381 -28.791 1.00 93.06 225 GLU A CA 1
ATOM 1650 C C . GLU A 1 225 ? 33.401 2.571 -29.607 1.00 93.06 225 GLU A C 1
ATOM 1652 O O . GLU A 1 225 ? 34.155 3.416 -30.100 1.00 93.06 225 GLU A O 1
ATOM 1657 N N . GLY A 1 226 ? 32.078 2.623 -29.746 1.00 92.69 226 GLY A N 1
ATOM 1658 C CA . GLY A 1 226 ? 31.318 3.685 -30.399 1.00 92.69 226 GLY A CA 1
ATOM 1659 C C . GLY A 1 226 ? 30.394 4.410 -29.417 1.00 92.69 226 GLY A C 1
ATOM 1660 O O . GLY A 1 226 ? 30.778 4.713 -28.291 1.00 92.69 226 GLY A O 1
ATOM 1661 N N . ASP A 1 227 ? 29.166 4.705 -29.842 1.00 95.94 227 ASP A N 1
ATOM 1662 C CA . ASP A 1 227 ? 28.194 5.424 -29.019 1.00 95.94 227 ASP A CA 1
ATOM 1663 C C . ASP A 1 227 ? 27.591 4.529 -27.925 1.00 95.94 227 ASP A C 1
ATOM 1665 O O . ASP A 1 227 ? 27.171 3.395 -28.173 1.00 95.94 227 ASP A O 1
ATOM 1669 N N . CYS A 1 228 ? 27.489 5.075 -26.713 1.00 96.88 228 CYS A N 1
ATOM 1670 C CA . CYS A 1 228 ? 26.907 4.404 -25.554 1.00 96.88 228 CYS A CA 1
ATOM 1671 C C . CYS A 1 228 ? 25.544 4.986 -25.184 1.00 96.88 228 CYS A C 1
ATOM 1673 O O . CYS A 1 228 ? 25.317 6.198 -25.223 1.00 96.88 228 CYS A O 1
ATOM 1675 N N . THR A 1 229 ? 24.633 4.106 -24.767 1.00 97.06 229 THR A N 1
ATOM 1676 C CA . THR A 1 229 ? 23.339 4.490 -24.199 1.00 97.06 229 THR A CA 1
ATOM 1677 C C . THR A 1 229 ? 23.098 3.773 -22.881 1.00 97.06 229 THR A C 1
ATOM 1679 O O . THR A 1 229 ? 23.335 2.575 -22.761 1.00 97.06 229 THR A O 1
ATOM 1682 N N . GLN A 1 230 ? 22.579 4.503 -21.898 1.00 96.75 230 GLN A N 1
ATOM 1683 C CA . GLN A 1 230 ? 22.213 3.937 -20.603 1.00 96.75 230 GLN A CA 1
ATOM 1684 C C . GLN A 1 230 ? 20.970 3.053 -20.748 1.00 96.75 230 GLN A C 1
ATOM 1686 O O . GLN A 1 230 ? 19.902 3.534 -21.139 1.00 96.75 230 GLN A O 1
ATOM 1691 N N . LYS A 1 231 ? 21.097 1.766 -20.415 1.00 97.38 231 LYS A N 1
ATOM 1692 C CA . LYS A 1 231 ? 19.996 0.791 -20.423 1.00 97.38 231 LYS A CA 1
ATOM 1693 C C . LYS A 1 231 ? 19.929 0.025 -19.104 1.00 97.38 231 LYS A C 1
ATOM 1695 O O . LYS A 1 231 ? 20.918 -0.062 -18.382 1.00 97.38 231 LYS A O 1
ATOM 1700 N N . VAL A 1 232 ? 18.754 -0.533 -18.803 1.00 97.69 232 VAL A N 1
ATOM 1701 C CA . VAL A 1 232 ? 18.561 -1.412 -17.640 1.00 97.69 232 VAL A CA 1
ATOM 1702 C C . VAL A 1 232 ? 19.335 -2.703 -17.880 1.00 97.69 232 VAL A C 1
ATOM 1704 O O . VAL A 1 232 ? 18.972 -3.472 -18.769 1.00 97.69 232 VAL A O 1
ATOM 1707 N N . HIS A 1 233 ? 20.386 -2.926 -17.098 1.00 96.38 233 HIS A N 1
ATOM 1708 C CA . HIS A 1 233 ? 21.202 -4.134 -17.173 1.00 96.38 233 HIS A CA 1
ATOM 1709 C C . HIS A 1 233 ? 20.559 -5.274 -16.378 1.00 96.38 233 HIS A C 1
ATOM 1711 O O . HIS A 1 233 ? 20.331 -6.363 -16.900 1.00 96.38 233 HIS A O 1
ATOM 1717 N N . HIS A 1 234 ? 20.197 -5.006 -15.123 1.00 95.62 234 HIS A N 1
ATOM 1718 C CA . HIS A 1 234 ? 19.526 -5.966 -14.253 1.00 95.62 234 HIS A CA 1
ATOM 1719 C C . HIS A 1 234 ? 18.717 -5.256 -13.162 1.00 95.62 234 HIS A C 1
ATOM 1721 O O . HIS A 1 234 ? 18.779 -4.037 -12.994 1.00 95.62 234 HIS A O 1
ATOM 1727 N N . THR A 1 235 ? 17.953 -6.038 -12.401 1.00 96.75 235 THR A N 1
ATOM 1728 C CA . THR A 1 235 ? 17.205 -5.559 -11.236 1.00 96.75 235 THR A CA 1
ATOM 1729 C C . THR A 1 235 ? 17.756 -6.154 -9.953 1.00 96.75 235 THR A C 1
ATOM 1731 O O . THR A 1 235 ? 18.105 -7.334 -9.927 1.00 96.75 235 THR A O 1
ATOM 1734 N N . GLN A 1 236 ? 17.739 -5.387 -8.870 1.00 95.75 236 GLN A N 1
ATOM 1735 C CA . GLN A 1 236 ? 18.133 -5.862 -7.547 1.00 95.75 236 GLN A CA 1
ATOM 1736 C C . GLN A 1 236 ? 17.247 -5.292 -6.435 1.00 95.75 236 GLN A C 1
ATOM 1738 O O . GLN A 1 236 ? 16.470 -4.359 -6.639 1.00 95.75 236 GLN A O 1
ATOM 1743 N N . GLU A 1 237 ? 17.338 -5.898 -5.251 1.00 94.81 237 GLU A N 1
ATOM 1744 C CA . GLU A 1 237 ? 16.562 -5.502 -4.072 1.00 94.81 237 GLU A CA 1
ATOM 1745 C C . GLU A 1 237 ? 17.187 -4.315 -3.335 1.00 94.81 237 GLU A C 1
ATOM 1747 O O . GLU A 1 237 ? 16.481 -3.399 -2.931 1.00 94.81 237 GLU A O 1
ATOM 1752 N N . GLU A 1 238 ? 18.509 -4.296 -3.207 1.00 93.56 238 GLU A N 1
ATOM 1753 C CA . GLU A 1 238 ? 19.225 -3.225 -2.514 1.00 93.56 238 GLU A CA 1
ATOM 1754 C C . GLU A 1 238 ? 19.526 -2.047 -3.454 1.00 93.56 238 GLU A C 1
ATOM 1756 O O . GLU A 1 238 ? 19.650 -2.242 -4.663 1.00 93.56 238 GLU A O 1
ATOM 1761 N N . PRO A 1 239 ? 19.683 -0.816 -2.946 1.00 94.12 239 PRO A N 1
ATOM 1762 C CA . PRO A 1 239 ? 20.087 0.316 -3.771 1.00 94.12 239 PRO A CA 1
ATOM 1763 C C . PRO A 1 239 ? 21.501 0.128 -4.343 1.00 94.12 239 PRO A C 1
ATOM 1765 O O . PRO A 1 239 ? 22.430 -0.239 -3.622 1.00 94.12 239 PRO A O 1
ATOM 1768 N N . ALA A 1 240 ? 21.677 0.445 -5.628 1.00 93.50 240 ALA A N 1
ATOM 1769 C CA . ALA A 1 240 ? 22.975 0.460 -6.311 1.00 93.50 240 ALA A CA 1
ATOM 1770 C C . ALA A 1 240 ? 23.326 1.858 -6.850 1.00 93.50 240 ALA A C 1
ATOM 1772 O O . ALA A 1 240 ? 22.425 2.664 -7.119 1.00 93.50 240 ALA A O 1
ATOM 1773 N N . PRO A 1 241 ? 24.624 2.158 -7.053 1.00 94.25 241 PRO A N 1
ATOM 1774 C CA . PRO A 1 241 ? 25.043 3.306 -7.852 1.00 94.25 241 PRO A CA 1
ATOM 1775 C C . PRO A 1 241 ? 24.395 3.263 -9.241 1.00 94.25 241 PRO A C 1
ATOM 1777 O O . PRO A 1 241 ? 24.280 2.193 -9.826 1.00 94.25 241 PRO A O 1
ATOM 1780 N N . ASN A 1 242 ? 23.988 4.424 -9.764 1.00 95.06 242 ASN A N 1
ATOM 1781 C CA . ASN A 1 242 ? 23.349 4.545 -11.080 1.00 95.06 242 ASN A CA 1
ATOM 1782 C C . ASN A 1 242 ? 22.138 3.605 -11.270 1.00 95.06 242 ASN A C 1
ATOM 1784 O O . ASN A 1 242 ? 22.078 2.821 -12.213 1.00 95.06 242 ASN A O 1
ATOM 1788 N N . SER A 1 243 ? 21.172 3.659 -10.352 1.00 97.12 243 SER A N 1
ATOM 1789 C CA . SER A 1 243 ? 19.952 2.853 -10.437 1.00 97.12 243 SER A CA 1
ATOM 1790 C C . SER A 1 243 ? 18.686 3.691 -10.293 1.00 97.12 243 SER A C 1
ATOM 1792 O O . SER A 1 243 ? 18.665 4.707 -9.594 1.00 97.12 243 SER A O 1
ATOM 1794 N N . ASN A 1 244 ? 17.612 3.245 -10.943 1.00 96.44 244 ASN A N 1
ATOM 1795 C CA . ASN A 1 244 ? 16.281 3.821 -10.799 1.00 96.44 244 ASN A CA 1
ATOM 1796 C C . ASN A 1 244 ? 15.476 2.993 -9.795 1.00 96.44 244 ASN A C 1
ATOM 1798 O O . ASN A 1 244 ? 15.303 1.788 -9.976 1.00 96.44 244 ASN A O 1
ATOM 1802 N N . LYS A 1 245 ? 14.958 3.630 -8.739 1.00 96.25 245 LYS A N 1
ATOM 1803 C CA . LYS A 1 245 ? 14.036 2.973 -7.803 1.00 96.25 245 LYS A CA 1
ATOM 1804 C C . LYS A 1 245 ? 12.650 2.884 -8.439 1.00 96.25 245 LYS A C 1
ATOM 1806 O O . LYS A 1 245 ? 12.034 3.911 -8.722 1.00 96.25 245 LYS A O 1
ATOM 1811 N N . VAL A 1 246 ? 12.147 1.668 -8.602 1.00 96.31 246 VAL A N 1
ATOM 1812 C CA . VAL A 1 246 ? 10.821 1.380 -9.151 1.00 96.31 246 VAL A CA 1
ATOM 1813 C C . VAL A 1 246 ? 9.976 0.728 -8.064 1.00 96.31 246 VAL A C 1
ATOM 1815 O O . VAL A 1 246 ? 10.384 -0.261 -7.460 1.00 96.31 246 VAL A O 1
ATOM 1818 N N . CYS A 1 247 ? 8.799 1.291 -7.793 1.00 96.06 247 CYS A N 1
ATOM 1819 C CA . CYS A 1 247 ? 7.874 0.781 -6.782 1.00 96.06 247 CYS A CA 1
ATOM 1820 C C . CYS A 1 247 ? 6.538 0.387 -7.409 1.00 96.06 247 CYS A C 1
ATOM 1822 O O . CYS A 1 247 ? 6.041 1.053 -8.320 1.00 96.06 247 CYS A O 1
ATOM 1824 N N . GLY A 1 248 ? 5.964 -0.707 -6.910 1.00 93.56 248 GLY A N 1
ATOM 1825 C CA . GLY A 1 248 ? 4.645 -1.186 -7.304 1.00 93.56 248 GLY A CA 1
ATOM 1826 C C . GLY A 1 248 ? 3.502 -0.327 -6.760 1.00 93.56 248 GLY A C 1
ATOM 1827 O O . GLY A 1 248 ? 3.699 0.684 -6.088 1.00 93.56 248 GLY A O 1
ATOM 1828 N N . THR A 1 249 ? 2.267 -0.751 -7.038 1.00 94.62 249 THR A N 1
ATOM 1829 C CA . THR A 1 249 ? 1.079 -0.119 -6.445 1.00 94.62 249 THR A CA 1
ATOM 1830 C C . THR A 1 249 ? 1.070 -0.367 -4.935 1.00 94.62 249 THR A C 1
ATOM 1832 O O . THR A 1 249 ? 1.103 -1.534 -4.534 1.00 94.62 249 THR A O 1
ATOM 1835 N N . PRO A 1 250 ? 0.995 0.678 -4.092 1.00 96.88 250 PRO A N 1
ATOM 1836 C CA . PRO A 1 250 ? 0.946 0.478 -2.653 1.00 96.88 250 PRO A CA 1
ATOM 1837 C C . PRO A 1 250 ? -0.325 -0.270 -2.244 1.00 96.88 250 PRO A C 1
ATOM 1839 O O . PRO A 1 250 ? -1.368 -0.166 -2.894 1.00 96.88 250 PRO A O 1
ATOM 1842 N N . TYR A 1 251 ? -0.255 -1.022 -1.156 1.00 96.81 251 TYR A N 1
ATOM 1843 C CA . TYR A 1 251 ? -1.354 -1.821 -0.626 1.00 96.81 251 TYR A CA 1
ATOM 1844 C C . TYR A 1 251 ? -1.401 -1.736 0.895 1.00 96.81 251 TYR A C 1
ATOM 1846 O O . TYR A 1 251 ? -0.445 -1.323 1.549 1.00 96.81 251 TYR A O 1
ATOM 1854 N N . THR A 1 252 ? -2.552 -2.089 1.461 1.00 97.12 252 THR A N 1
ATOM 1855 C CA . THR A 1 252 ? -2.792 -1.997 2.899 1.00 97.12 252 THR A CA 1
ATOM 1856 C C . THR A 1 252 ? -2.815 -3.381 3.535 1.00 97.12 252 THR A C 1
ATOM 1858 O O . THR A 1 252 ? -3.492 -4.292 3.051 1.00 97.12 252 THR A O 1
ATOM 1861 N N . VAL A 1 253 ? -2.069 -3.539 4.623 1.00 97.50 253 VAL A N 1
ATOM 1862 C CA . VAL A 1 253 ? -1.928 -4.779 5.391 1.00 97.50 253 VAL A CA 1
ATOM 1863 C C . VAL A 1 253 ? -2.572 -4.579 6.756 1.00 97.50 253 VAL A C 1
ATOM 1865 O O . VAL A 1 253 ? -2.245 -3.628 7.452 1.00 97.50 253 VAL A O 1
ATOM 1868 N N . ASP A 1 254 ? -3.525 -5.434 7.122 1.00 97.19 254 ASP A N 1
ATOM 1869 C CA . ASP A 1 254 ? -4.223 -5.362 8.409 1.00 97.19 254 ASP A CA 1
ATOM 1870 C C . ASP A 1 254 ? -3.277 -5.691 9.570 1.00 97.19 254 ASP A C 1
ATOM 1872 O O . ASP A 1 254 ? -2.750 -6.799 9.642 1.00 97.19 254 ASP A O 1
ATOM 1876 N N . GLU A 1 255 ? -3.120 -4.763 10.512 1.00 96.94 255 GLU A N 1
ATOM 1877 C CA . GLU A 1 255 ? -2.310 -4.960 11.719 1.00 96.94 255 GLU A CA 1
ATOM 1878 C C . GLU A 1 255 ? -3.079 -5.691 12.831 1.00 96.94 255 GLU A C 1
ATOM 1880 O O . GLU A 1 255 ? -2.547 -5.933 13.911 1.00 96.94 255 GLU A O 1
ATOM 1885 N N . GLY A 1 256 ? -4.357 -6.021 12.620 1.00 94.88 256 GLY A N 1
ATOM 1886 C CA . GLY A 1 256 ? -5.217 -6.699 13.591 1.00 94.88 256 GLY A CA 1
ATOM 1887 C C . GLY A 1 256 ? -5.723 -5.787 14.716 1.00 94.88 256 GLY A C 1
ATOM 1888 O O . GLY A 1 256 ? -6.514 -6.215 15.556 1.00 94.88 256 GLY A O 1
ATOM 1889 N N . SER A 1 257 ? -5.314 -4.517 14.741 1.00 95.25 257 SER A N 1
ATOM 1890 C CA . SER A 1 257 ? -5.761 -3.474 15.681 1.00 95.25 257 SER A CA 1
ATOM 1891 C C . SER A 1 257 ? -6.790 -2.510 15.072 1.00 95.25 257 SER A C 1
ATOM 1893 O O . SER A 1 257 ? -7.186 -1.520 15.695 1.00 95.25 257 SER A O 1
ATOM 1895 N N . GLY A 1 258 ? -7.283 -2.797 13.865 1.00 95.69 258 GLY A N 1
ATOM 1896 C CA . GLY A 1 258 ? -8.160 -1.893 13.115 1.00 95.69 258 GLY A CA 1
ATOM 1897 C C . GLY A 1 258 ? -7.412 -0.732 12.456 1.00 95.69 258 GLY A C 1
ATOM 1898 O O . GLY A 1 258 ? -8.036 0.168 11.892 1.00 95.69 258 GLY A O 1
ATOM 1899 N N . PHE A 1 259 ? -6.086 -0.768 12.515 1.00 97.75 259 PHE A N 1
ATOM 1900 C CA . PHE A 1 259 ? -5.193 -0.009 11.662 1.00 97.75 259 PHE A CA 1
ATOM 1901 C C . PHE A 1 259 ? -4.635 -0.927 10.576 1.00 97.75 259 PHE A C 1
ATOM 1903 O O . PHE A 1 259 ? -4.575 -2.143 10.756 1.00 97.75 259 PHE A O 1
ATOM 1910 N N . ALA A 1 260 ? -4.220 -0.334 9.465 1.00 97.69 260 ALA A N 1
ATOM 1911 C CA . ALA A 1 260 ? -3.431 -1.022 8.460 1.00 97.69 260 ALA A CA 1
ATOM 1912 C C . ALA A 1 260 ? -2.127 -0.283 8.204 1.00 97.69 260 ALA A C 1
ATOM 1914 O O . ALA A 1 260 ? -2.115 0.950 8.163 1.00 97.69 260 ALA A O 1
ATOM 1915 N N . GLU A 1 261 ? -1.063 -1.042 7.984 1.00 98.19 261 GLU A N 1
ATOM 1916 C CA . GLU A 1 261 ? 0.171 -0.530 7.412 1.00 98.19 261 GLU A CA 1
ATOM 1917 C C . GLU A 1 261 ? -0.008 -0.362 5.901 1.00 98.19 261 GLU A C 1
ATOM 1919 O O . GLU A 1 261 ? -0.502 -1.256 5.211 1.00 98.19 261 GLU A O 1
ATOM 1924 N N . VAL A 1 262 ? 0.362 0.803 5.381 1.00 98.00 262 VAL A N 1
ATOM 1925 C CA . VAL A 1 262 ? 0.446 1.050 3.944 1.00 98.00 262 VAL A CA 1
ATOM 1926 C C . VAL A 1 262 ? 1.869 0.752 3.520 1.00 98.00 262 VAL A C 1
ATOM 1928 O O . VAL A 1 262 ? 2.793 1.456 3.928 1.00 98.00 262 VAL A O 1
ATOM 1931 N N . VAL A 1 263 ? 2.039 -0.268 2.689 1.00 97.75 263 VAL A N 1
ATOM 1932 C CA . VAL A 1 263 ? 3.344 -0.691 2.183 1.00 97.75 263 VAL A CA 1
ATOM 1933 C C . VAL A 1 263 ? 3.355 -0.700 0.663 1.00 97.75 263 VAL A C 1
ATOM 1935 O O . VAL A 1 263 ? 2.315 -0.805 0.013 1.00 97.75 263 VAL A O 1
ATOM 1938 N N . GLN A 1 264 ? 4.544 -0.607 0.089 1.00 96.94 264 GLN A N 1
ATOM 1939 C CA . GLN A 1 264 ? 4.782 -0.850 -1.325 1.00 96.94 264 GLN A CA 1
ATOM 1940 C C . GLN A 1 264 ? 6.020 -1.727 -1.494 1.00 96.94 264 GLN A C 1
ATOM 1942 O O . GLN A 1 264 ? 6.971 -1.629 -0.718 1.00 96.94 264 GLN A O 1
ATOM 1947 N N . ASP A 1 265 ? 6.002 -2.573 -2.517 1.00 96.44 265 ASP A N 1
ATOM 1948 C CA . ASP A 1 265 ? 7.156 -3.387 -2.879 1.00 96.44 265 ASP A CA 1
ATOM 1949 C C . ASP A 1 265 ? 7.980 -2.607 -3.910 1.00 96.44 265 ASP A C 1
ATOM 1951 O O . ASP A 1 265 ? 7.449 -2.184 -4.943 1.00 96.44 265 ASP A O 1
ATOM 1955 N N . CYS A 1 266 ? 9.263 -2.393 -3.625 1.00 96.12 266 CYS A N 1
ATOM 1956 C CA . CYS A 1 266 ? 10.176 -1.678 -4.516 1.00 96.12 266 CYS A CA 1
ATOM 1957 C C . CYS A 1 266 ? 11.325 -2.578 -4.973 1.00 96.12 266 CYS A C 1
ATOM 1959 O O . CYS A 1 266 ? 11.625 -3.591 -4.350 1.00 96.12 266 CYS A O 1
ATOM 1961 N N . PHE A 1 267 ? 11.976 -2.199 -6.064 1.00 95.88 267 PHE A N 1
ATOM 1962 C CA . PHE A 1 267 ? 13.243 -2.757 -6.527 1.00 95.88 267 PHE A CA 1
ATOM 1963 C C . PHE A 1 267 ? 14.029 -1.670 -7.269 1.00 95.88 267 PHE A C 1
ATOM 1965 O O . PHE A 1 267 ? 13.515 -0.577 -7.522 1.00 95.88 267 PHE A O 1
ATOM 1972 N N . TYR A 1 268 ? 15.284 -1.955 -7.592 1.00 97.25 268 TYR A N 1
ATOM 1973 C CA . TYR A 1 268 ? 16.181 -1.026 -8.267 1.00 97.25 268 TYR A CA 1
ATOM 1974 C C . TYR A 1 268 ? 16.569 -1.580 -9.633 1.00 97.25 268 TYR A C 1
ATOM 1976 O O . TYR A 1 268 ? 17.066 -2.700 -9.724 1.00 97.25 268 TYR A O 1
ATOM 1984 N N . GLU A 1 269 ? 16.343 -0.798 -10.685 1.00 97.44 269 GLU A N 1
ATOM 1985 C CA . GLU A 1 269 ? 16.835 -1.060 -12.039 1.00 97.44 269 GLU A CA 1
ATOM 1986 C C . GLU A 1 269 ? 18.232 -0.458 -12.171 1.00 97.44 269 GLU A C 1
ATOM 1988 O O . GLU A 1 269 ? 18.381 0.766 -12.182 1.00 97.44 269 GLU A O 1
ATOM 1993 N N . VAL A 1 270 ? 19.258 -1.305 -12.222 1.00 97.50 270 VAL A N 1
ATOM 1994 C CA . VAL A 1 270 ? 20.650 -0.868 -12.366 1.00 97.50 270 VAL A CA 1
ATOM 1995 C C . VAL A 1 270 ? 20.905 -0.523 -13.821 1.00 97.50 270 VAL A C 1
ATOM 1997 O O . VAL A 1 270 ? 20.674 -1.341 -14.716 1.00 97.50 270 VAL A O 1
ATOM 2000 N N . MET A 1 271 ? 21.366 0.703 -14.046 1.00 97.38 271 MET A N 1
ATOM 2001 C CA . MET A 1 271 ? 21.644 1.234 -15.369 1.00 97.38 271 MET A CA 1
ATOM 2002 C C . MET A 1 271 ? 23.126 1.068 -15.687 1.00 97.38 271 MET A C 1
ATOM 2004 O O . MET A 1 271 ? 23.993 1.372 -14.862 1.00 97.38 271 MET A O 1
ATOM 2008 N N . GLN A 1 272 ? 23.410 0.610 -16.899 1.00 96.75 272 GLN A N 1
ATOM 2009 C CA . GLN A 1 272 ? 24.768 0.445 -17.398 1.00 96.75 272 GLN A CA 1
ATOM 2010 C C . GLN A 1 272 ? 24.848 0.898 -18.853 1.00 96.75 272 GLN A C 1
ATOM 2012 O O . GLN A 1 272 ? 23.835 0.963 -19.559 1.00 96.75 272 GLN A O 1
ATOM 2017 N N . ASP A 1 273 ? 26.057 1.242 -19.287 1.00 97.19 273 ASP A N 1
ATOM 2018 C CA . ASP A 1 273 ? 26.309 1.602 -20.672 1.00 97.19 273 ASP A CA 1
ATOM 2019 C C . ASP A 1 273 ? 26.202 0.369 -21.567 1.00 97.19 273 ASP A C 1
ATOM 2021 O O . ASP A 1 273 ? 26.900 -0.631 -21.387 1.00 97.19 273 ASP A O 1
ATOM 2025 N N . TYR A 1 274 ? 25.295 0.470 -22.533 1.00 97.31 274 TYR A N 1
ATOM 2026 C CA . TYR A 1 274 ? 25.145 -0.450 -23.643 1.00 97.31 274 TYR A CA 1
ATOM 2027 C C . TYR A 1 274 ? 25.621 0.269 -24.900 1.00 97.31 274 TYR A C 1
ATOM 2029 O O . TYR A 1 274 ? 24.975 1.229 -25.352 1.00 97.31 274 TYR A O 1
ATOM 2037 N N . CYS A 1 275 ? 26.771 -0.151 -25.414 1.00 97.81 275 CYS A N 1
ATOM 2038 C CA . CYS A 1 275 ? 27.517 0.584 -26.424 1.00 97.81 275 CYS A CA 1
ATOM 2039 C C . CYS A 1 275 ? 27.561 -0.174 -27.743 1.00 97.81 275 CYS A C 1
ATOM 2041 O O . CYS A 1 275 ? 27.658 -1.401 -27.764 1.00 97.81 275 CYS A O 1
ATOM 2043 N N . SER A 1 276 ? 27.526 0.569 -28.849 1.00 96.94 276 SER A N 1
ATOM 2044 C CA . SER A 1 276 ? 27.996 0.036 -30.126 1.00 96.94 276 SER A CA 1
ATOM 2045 C C . SER A 1 276 ? 29.507 -0.176 -30.057 1.00 96.94 276 SER A C 1
ATOM 2047 O O . SER A 1 276 ? 30.203 0.641 -29.454 1.00 96.94 276 SER A O 1
ATOM 2049 N N . PHE A 1 277 ? 30.031 -1.195 -30.721 1.00 96.19 277 PHE A N 1
ATOM 2050 C CA . PHE A 1 277 ? 31.461 -1.356 -30.958 1.00 96.19 277 PHE A CA 1
ATOM 2051 C C . PHE A 1 277 ? 31.702 -1.990 -32.319 1.00 96.19 277 PHE A C 1
ATOM 2053 O O . PHE A 1 277 ? 30.819 -2.629 -32.883 1.00 96.19 277 PHE A O 1
ATOM 2060 N N . THR A 1 278 ? 32.909 -1.837 -32.848 1.00 94.25 278 THR A N 1
ATOM 2061 C CA . THR A 1 278 ? 33.311 -2.502 -34.086 1.00 94.25 278 THR A CA 1
ATOM 2062 C C . THR A 1 278 ? 34.457 -3.471 -33.828 1.00 94.25 278 THR A C 1
ATOM 2064 O O . THR A 1 278 ? 35.386 -3.150 -33.087 1.00 94.25 278 THR A O 1
ATOM 2067 N N . SER A 1 279 ? 34.382 -4.670 -34.408 1.00 90.75 279 SER A N 1
ATOM 2068 C CA . SER A 1 279 ? 35.426 -5.695 -34.289 1.00 90.75 279 SER A CA 1
ATOM 2069 C C . SER A 1 279 ? 35.674 -6.392 -35.627 1.00 90.75 279 SER A C 1
ATOM 2071 O O . SER A 1 279 ? 34.788 -6.447 -36.487 1.00 90.75 279 SER A O 1
ATOM 2073 N N . MET A 1 280 ? 36.900 -6.880 -35.810 1.00 85.81 280 MET A N 1
ATOM 2074 C CA . MET A 1 280 ? 37.294 -7.690 -36.961 1.00 85.81 280 MET A CA 1
ATOM 2075 C C . MET A 1 280 ? 36.983 -9.155 -36.643 1.00 85.81 280 MET A C 1
ATOM 2077 O O . MET A 1 280 ? 37.518 -9.686 -35.673 1.00 85.81 280 MET A O 1
ATOM 2081 N N . GLU A 1 281 ? 36.135 -9.799 -37.446 1.00 69.00 281 GLU A N 1
ATOM 2082 C CA . GLU A 1 281 ? 35.974 -11.264 -37.413 1.00 69.00 281 GLU A CA 1
ATOM 2083 C C . GLU A 1 281 ? 37.155 -11.996 -38.068 1.00 69.00 281 GLU A C 1
ATOM 2085 O O . GLU A 1 281 ? 37.695 -11.487 -39.084 1.00 69.00 281 GLU A O 1
#

Secondary structure (DSSP, 8-state):
--EEEEEEEE-EEE-TTT--EEETT-SB-TTT-PBPPTTPPPB--SS--B---HHHHHHHHT-S-EE-TTT--EE-TT--B-TTT--BSTTPEEPP---EEEE---SPPPEEE-TTT--EEETT-SB-TTT--B--PPPPPPPPPPPPPPPPPPPPPP-----S-HHHHHHHHHHHHHHHHHHT--------------------PPP-PEEEEEETTTS-TTSEEEEEEEEEEEEESS--TTEEEEE---EEEE-SSSEEEEEEEEEEEEEEEEEEEEE--

Sequence (281 aa):
MPKETLGYIKLEWSCPKCGTRNPGPEKTCLSCGAPQPENVVFEQPGQQVLIEDQKEIEKAKAGADIHCGFCGTRNPAGTKICSQCGADLEKGTRREAGKIVGAYSTGPVKQVDCPSCGTKNPETSLKCVQCGSSLKRSEPLPSELPAAASTPARPKLGMLGIAAIAVIGVLCLVVLVSLLVMSGKTEGVTGVVQDVNWTTYVAVLGLLPVEYFDWIEDIPADAQEGDCTQKVHHTQEEPAPNSNKVCGTPYTVDEGSGFAEVVQDCFYEVMQDYCSFTSME